Protein AF-W4IPY7-F1 (afdb_monomer)

InterPro domains:
  IPR006373 Variant surface antigen Rifin [PF02009] (19-188)

Structure (mmCIF, N/CA/C/O backbone):
data_AF-W4IPY7-F1
#
_entry.id   AF-W4IPY7-F1
#
loop_
_atom_site.group_PDB
_atom_site.id
_atom_site.type_symbol
_atom_site.label_atom_id
_atom_site.label_alt_id
_atom_site.label_comp_id
_atom_site.label_asym_id
_atom_site.label_entity_id
_atom_site.label_seq_id
_atom_site.pdbx_PDB_ins_code
_atom_site.Cartn_x
_atom_site.Cartn_y
_atom_site.Cartn_z
_atom_site.occupancy
_atom_site.B_iso_or_equiv
_atom_site.auth_seq_id
_atom_site.auth_comp_id
_atom_site.auth_asym_id
_atom_site.auth_atom_id
_atom_site.pdbx_PDB_model_num
ATOM 1 N N . MET A 1 1 ? -28.908 3.387 49.832 1.00 51.81 1 MET A N 1
ATOM 2 C CA . MET A 1 1 ? -29.311 3.211 48.415 1.00 51.81 1 MET A CA 1
ATOM 3 C C . MET A 1 1 ? -28.448 3.978 47.407 1.00 51.81 1 MET A C 1
ATOM 5 O O . MET A 1 1 ? -27.944 3.335 46.500 1.00 51.81 1 MET A O 1
ATOM 9 N N . LYS A 1 2 ? -28.178 5.287 47.559 1.00 52.72 2 LYS A N 1
ATOM 10 C CA . LYS A 1 2 ? -27.385 6.071 46.575 1.00 52.72 2 LYS A CA 1
ATOM 11 C C . LYS A 1 2 ? -25.955 5.562 46.293 1.00 52.72 2 LYS A C 1
ATOM 13 O O . LYS A 1 2 ? -25.494 5.667 45.164 1.00 52.72 2 LYS A O 1
ATOM 18 N N . VAL A 1 3 ? -25.273 4.970 47.278 1.00 55.38 3 VAL A N 1
ATOM 19 C CA . VAL A 1 3 ? -23.856 4.557 47.158 1.00 55.38 3 VAL A CA 1
ATOM 20 C C . VAL A 1 3 ? -23.649 3.380 46.188 1.00 55.38 3 VAL A C 1
ATOM 22 O O . VAL A 1 3 ? -22.682 3.377 45.433 1.00 55.38 3 VAL A O 1
ATOM 25 N N . HIS A 1 4 ? -24.573 2.413 46.137 1.00 53.16 4 HIS A N 1
ATOM 26 C CA . HIS A 1 4 ? -24.458 1.263 45.225 1.00 53.16 4 HIS A CA 1
ATOM 27 C C . HIS A 1 4 ? -24.722 1.640 43.761 1.00 53.16 4 HIS A C 1
ATOM 29 O O . HIS A 1 4 ? -24.048 1.131 42.870 1.00 53.16 4 HIS A O 1
ATOM 35 N N . TYR A 1 5 ? -25.640 2.580 43.516 1.00 53.34 5 TYR A N 1
ATOM 36 C CA . TYR A 1 5 ? -25.924 3.099 42.174 1.00 53.34 5 TYR A CA 1
ATOM 37 C C . TYR A 1 5 ? -24.752 3.931 41.629 1.00 53.34 5 TYR A C 1
ATOM 39 O O . TYR A 1 5 ? -24.365 3.792 40.472 1.00 53.34 5 TYR A O 1
ATOM 47 N N . ILE A 1 6 ? -24.132 4.735 42.502 1.00 57.09 6 ILE A N 1
ATOM 48 C CA . ILE A 1 6 ? -22.912 5.492 42.197 1.00 57.09 6 ILE A CA 1
ATOM 49 C C . ILE A 1 6 ? -21.769 4.539 41.829 1.00 57.09 6 ILE A C 1
ATOM 51 O O . ILE A 1 6 ? -21.118 4.766 40.818 1.00 57.09 6 ILE A O 1
ATOM 55 N N . ASN A 1 7 ? -21.569 3.440 42.567 1.00 52.50 7 ASN A N 1
ATOM 56 C CA . ASN A 1 7 ? -20.499 2.482 42.267 1.00 52.50 7 ASN A CA 1
ATOM 57 C C . ASN A 1 7 ? -20.689 1.758 40.919 1.00 52.50 7 ASN A C 1
ATOM 59 O O . ASN A 1 7 ? -19.726 1.602 40.179 1.00 52.50 7 ASN A O 1
ATOM 63 N N . ILE A 1 8 ? -21.911 1.355 40.554 1.00 59.59 8 ILE A N 1
ATOM 64 C CA . ILE A 1 8 ? -22.178 0.697 39.257 1.00 59.59 8 ILE A CA 1
ATOM 65 C C . ILE A 1 8 ? -21.976 1.675 38.082 1.00 59.59 8 ILE A C 1
ATOM 67 O O . ILE A 1 8 ? -21.372 1.324 37.064 1.00 59.59 8 ILE A O 1
ATOM 71 N N . LEU A 1 9 ? -22.410 2.932 38.229 1.00 57.81 9 LEU A N 1
ATOM 72 C CA . LEU A 1 9 ? -22.158 3.985 37.237 1.00 57.81 9 LEU A CA 1
ATOM 73 C C . LEU A 1 9 ? -20.669 4.357 37.134 1.00 57.81 9 LEU A C 1
ATOM 75 O O . LEU A 1 9 ? -20.178 4.626 36.041 1.00 57.81 9 LEU A O 1
ATOM 79 N N . LEU A 1 10 ? -19.928 4.310 38.245 1.00 58.88 10 LEU A N 1
ATOM 80 C CA . LEU A 1 10 ? -18.483 4.558 38.263 1.00 58.88 10 LEU A CA 1
ATOM 81 C C . LEU A 1 10 ? -17.666 3.460 37.572 1.00 58.88 10 LEU A C 1
ATOM 83 O O . LEU A 1 10 ? -16.585 3.758 37.075 1.00 58.88 10 LEU A O 1
ATOM 87 N N . PHE A 1 11 ? -18.163 2.220 37.509 1.00 60.81 11 PHE A N 1
ATOM 88 C CA . PHE A 1 11 ? -17.480 1.108 36.833 1.00 60.81 11 PHE A CA 1
ATOM 89 C C . PHE A 1 11 ? -17.834 0.970 35.342 1.00 60.81 11 PHE A C 1
ATOM 91 O O . PHE A 1 11 ? -17.013 0.480 34.569 1.00 60.81 11 PHE A O 1
ATOM 98 N N . SER A 1 12 ? -19.014 1.423 34.911 1.00 63.84 12 SER A N 1
ATOM 99 C CA . SER A 1 12 ? -19.451 1.328 33.503 1.00 63.84 12 SER A CA 1
ATOM 100 C C . SER A 1 12 ? -18.767 2.344 32.579 1.00 63.84 12 SER A C 1
ATOM 102 O O . SER A 1 12 ? -18.399 2.008 31.454 1.00 63.84 12 SER A O 1
ATOM 104 N N . LEU A 1 13 ? -18.519 3.565 33.062 1.00 65.25 13 LEU A N 1
ATOM 105 C CA . LEU A 1 13 ? -17.799 4.611 32.324 1.00 65.25 13 LEU A CA 1
ATOM 106 C C . LEU A 1 13 ? -16.371 4.208 31.888 1.00 65.25 13 LEU A C 1
ATOM 108 O O . LEU A 1 13 ? -16.077 4.30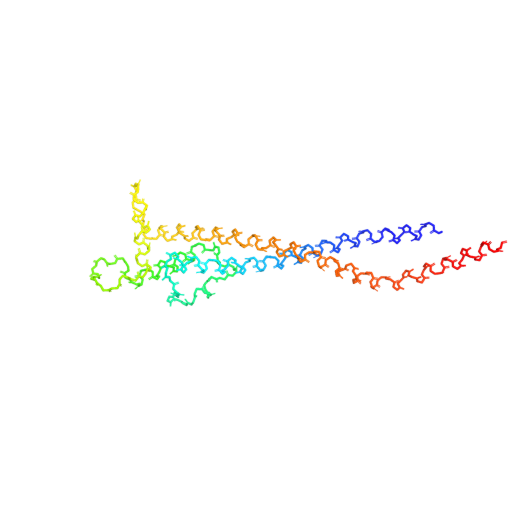5 30.695 1.00 65.25 13 LEU A O 1
ATOM 112 N N . PRO A 1 14 ? -15.477 3.733 32.781 1.00 73.12 14 PRO A N 1
ATOM 113 C CA . PRO A 1 14 ? -14.129 3.326 32.382 1.00 73.12 14 PRO A CA 1
ATOM 114 C C . PRO A 1 14 ? -14.136 2.090 31.474 1.00 73.12 14 PRO A C 1
ATOM 116 O O . PRO A 1 14 ? -13.276 1.970 30.602 1.00 73.12 14 PRO A O 1
ATOM 119 N N . LEU A 1 15 ? -15.116 1.193 31.632 1.00 72.62 15 LEU A N 1
ATOM 120 C CA . LEU A 1 15 ? -15.225 -0.020 30.825 1.00 72.62 15 LEU A CA 1
ATOM 121 C C . LEU A 1 15 ? -15.604 0.287 29.368 1.00 72.62 15 LEU A C 1
ATOM 123 O O . LEU A 1 15 ? -15.000 -0.272 28.455 1.00 72.62 15 LEU A O 1
ATOM 127 N N . ASN A 1 16 ? -16.522 1.230 29.139 1.00 75.38 16 ASN A N 1
ATOM 128 C CA . ASN A 1 16 ? -16.875 1.675 27.787 1.00 75.38 16 ASN A CA 1
ATOM 129 C C . ASN A 1 16 ? -15.692 2.340 27.069 1.00 75.38 16 ASN A C 1
ATOM 131 O O . ASN A 1 16 ? -15.467 2.085 25.888 1.00 75.38 16 ASN A O 1
ATOM 135 N N . ILE A 1 17 ? -14.879 3.125 27.783 1.00 79.56 17 ILE A N 1
ATOM 136 C CA . ILE A 1 17 ? -13.668 3.744 27.218 1.00 79.56 17 ILE A CA 1
ATOM 137 C C . ILE A 1 17 ? -12.656 2.673 26.777 1.00 79.56 17 ILE A C 1
ATOM 139 O O . ILE A 1 17 ? -12.094 2.763 25.685 1.00 79.56 17 ILE A O 1
ATOM 143 N N . LEU A 1 18 ? -12.451 1.635 27.594 1.00 81.06 18 LEU A N 1
ATOM 144 C CA . LEU A 1 18 ? -11.572 0.505 27.266 1.00 81.06 18 LEU A CA 1
ATOM 145 C C . LEU A 1 18 ? -12.065 -0.273 26.036 1.00 81.06 18 LEU A C 1
ATOM 147 O O . LEU A 1 18 ? -11.262 -0.675 25.191 1.00 81.06 18 LEU A O 1
ATOM 151 N N . VAL A 1 19 ? -13.380 -0.466 25.919 1.00 81.62 19 VAL A N 1
ATOM 152 C CA . VAL A 1 19 ? -14.009 -1.141 24.777 1.00 81.62 19 VAL A CA 1
ATOM 153 C C . VAL A 1 19 ? -13.798 -0.364 23.477 1.00 81.62 19 VAL A C 1
ATOM 155 O O . VAL A 1 19 ? -13.401 -0.968 22.476 1.00 81.62 19 VAL A O 1
ATOM 158 N N . ILE A 1 20 ? -14.000 0.955 23.499 1.00 83.44 20 ILE A N 1
ATOM 159 C CA . ILE A 1 20 ? -13.801 1.828 22.334 1.00 83.44 20 ILE A CA 1
ATOM 160 C C . ILE A 1 20 ? -12.332 1.801 21.899 1.00 83.44 20 ILE A C 1
ATOM 162 O O . ILE A 1 20 ? -12.039 1.495 20.746 1.00 83.44 20 ILE A O 1
ATOM 166 N N . GLN A 1 21 ? -11.392 1.995 22.832 1.00 85.12 21 GLN A N 1
ATOM 167 C CA . GLN A 1 21 ? -9.956 1.949 22.521 1.00 85.12 21 GLN A CA 1
ATOM 168 C C . GLN A 1 21 ? -9.517 0.595 21.944 1.00 85.12 21 GLN A C 1
ATOM 170 O O . GLN A 1 21 ? -8.681 0.527 21.039 1.00 85.12 21 GLN A O 1
ATOM 175 N N . SER A 1 22 ? -10.076 -0.504 22.455 1.00 82.50 22 SER A N 1
ATOM 176 C CA . SER A 1 22 ? -9.798 -1.843 2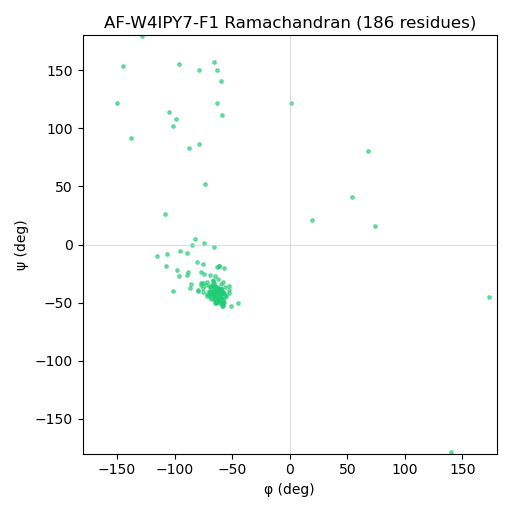1.934 1.00 82.50 22 SER A CA 1
ATOM 177 C C . SER A 1 22 ? -10.329 -2.020 20.508 1.00 82.50 22 SER A C 1
ATOM 179 O O . SER A 1 22 ? -9.609 -2.532 19.646 1.00 82.50 22 SER A O 1
ATOM 181 N N . ALA A 1 23 ? -11.556 -1.561 20.242 1.00 85.75 23 ALA A N 1
ATOM 182 C CA . ALA A 1 23 ? -12.175 -1.619 18.921 1.00 85.75 23 ALA A CA 1
ATOM 183 C C . ALA A 1 23 ? -11.417 -0.767 17.892 1.00 85.75 23 ALA A C 1
ATOM 185 O O . ALA A 1 23 ? -11.172 -1.238 16.783 1.00 85.75 23 ALA A O 1
ATOM 186 N N . GLU A 1 24 ? -10.976 0.435 18.270 1.00 85.44 24 GLU A N 1
ATOM 187 C CA . GLU A 1 24 ? -10.151 1.305 17.426 1.00 85.44 24 GLU A CA 1
ATOM 188 C C . GLU A 1 24 ? -8.813 0.655 17.075 1.00 85.44 24 GLU A C 1
ATOM 190 O O . GLU A 1 24 ? -8.427 0.617 15.907 1.00 85.44 24 GLU A O 1
ATOM 195 N N . LYS A 1 25 ? -8.115 0.079 18.062 1.00 88.25 25 LYS A N 1
ATOM 196 C CA . LYS A 1 25 ? -6.826 -0.587 17.833 1.00 88.25 25 LYS A CA 1
ATOM 197 C C . LYS A 1 25 ? -6.964 -1.800 16.913 1.00 88.25 25 LYS A C 1
ATOM 199 O O . LYS A 1 25 ? -6.125 -2.007 16.038 1.00 88.25 25 LYS 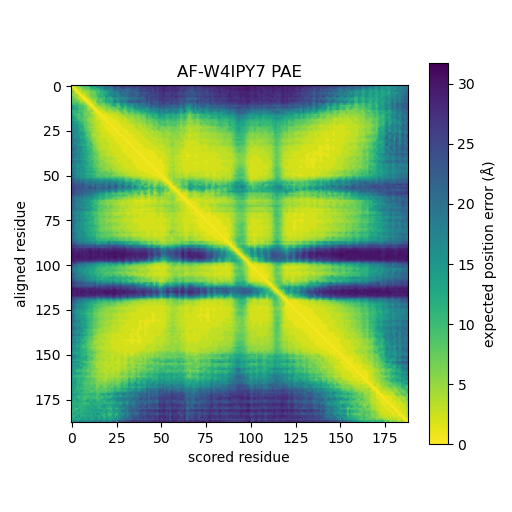A O 1
ATOM 204 N N . ALA A 1 26 ? -8.016 -2.595 17.096 1.00 86.31 26 ALA A N 1
ATOM 205 C CA . ALA A 1 26 ? -8.300 -3.743 16.241 1.00 86.31 26 ALA A CA 1
ATOM 206 C C . ALA A 1 26 ? -8.723 -3.314 14.824 1.00 86.31 26 ALA A C 1
ATOM 208 O O . ALA A 1 26 ? -8.243 -3.885 13.845 1.00 86.31 26 ALA A O 1
ATOM 209 N N . GLY A 1 27 ? -9.553 -2.273 14.700 1.00 88.25 27 GLY A N 1
ATOM 210 C CA . GLY A 1 27 ? -9.929 -1.679 13.417 1.00 88.25 27 GLY A CA 1
ATOM 211 C C . GLY A 1 27 ? -8.725 -1.116 12.660 1.00 88.25 27 GLY A C 1
ATOM 212 O O . GLY A 1 27 ? -8.587 -1.362 11.465 1.00 88.25 27 GLY A O 1
ATOM 213 N N . ALA A 1 28 ? -7.811 -0.435 13.355 1.00 91.19 28 ALA A N 1
ATOM 214 C CA . ALA A 1 28 ? -6.572 0.081 12.782 1.00 91.19 28 ALA A CA 1
ATOM 215 C C . ALA A 1 28 ? -5.618 -1.037 12.336 1.00 91.19 28 ALA A C 1
ATOM 217 O O . ALA A 1 28 ? -5.023 -0.928 11.268 1.00 91.19 28 ALA A O 1
ATOM 218 N N . ALA A 1 29 ? -5.490 -2.123 13.106 1.00 90.44 29 ALA A N 1
ATOM 219 C CA . ALA A 1 29 ? -4.655 -3.266 12.730 1.00 90.44 29 ALA A CA 1
ATOM 220 C C . ALA A 1 29 ? -5.179 -3.978 11.471 1.00 90.44 29 ALA A C 1
ATOM 222 O O . ALA A 1 29 ? -4.411 -4.260 10.551 1.00 90.44 29 ALA A O 1
ATOM 223 N N . GLU A 1 30 ? -6.492 -4.213 11.400 1.00 89.88 30 GLU A N 1
ATOM 224 C CA . GLU A 1 30 ? -7.146 -4.773 10.212 1.00 89.88 30 GLU A CA 1
ATOM 225 C C . GLU A 1 30 ? -7.060 -3.812 9.016 1.00 89.88 30 GLU A C 1
ATOM 227 O O . GLU A 1 30 ? -6.843 -4.222 7.877 1.00 89.88 30 GLU A O 1
ATOM 232 N N . GLY A 1 31 ? -7.185 -2.507 9.273 1.00 92.25 31 GLY A N 1
ATOM 233 C CA . GLY A 1 31 ? -6.970 -1.472 8.271 1.00 92.25 31 GLY A CA 1
ATOM 234 C C . GLY A 1 31 ? -5.555 -1.512 7.707 1.00 92.25 31 GLY A C 1
ATOM 235 O O . GLY A 1 31 ? -5.386 -1.541 6.492 1.00 92.25 31 GLY A O 1
ATOM 236 N N . ALA A 1 32 ? -4.540 -1.578 8.565 1.00 92.50 32 ALA A N 1
ATOM 237 C CA . ALA A 1 32 ? -3.145 -1.638 8.151 1.00 92.50 32 ALA A CA 1
ATOM 238 C C . ALA A 1 32 ? -2.837 -2.892 7.317 1.00 92.50 32 ALA A C 1
ATOM 240 O O . ALA A 1 32 ? -2.153 -2.785 6.301 1.00 92.50 32 ALA A O 1
ATOM 241 N N . SER A 1 33 ? -3.373 -4.061 7.692 1.00 90.19 33 SER A N 1
ATOM 242 C CA . SER A 1 33 ? -3.152 -5.302 6.935 1.00 90.19 33 SER A CA 1
ATOM 243 C C . SER A 1 33 ? -3.769 -5.229 5.534 1.00 90.19 33 SER A C 1
ATOM 245 O O . SER A 1 33 ? -3.091 -5.499 4.541 1.00 90.19 33 SER A O 1
ATOM 247 N N . GLN A 1 34 ? -5.027 -4.789 5.427 1.00 92.81 34 GLN A N 1
ATOM 248 C CA . GLN A 1 34 ? -5.716 -4.658 4.142 1.00 92.81 34 GLN A CA 1
ATOM 249 C C . GLN A 1 34 ? -5.182 -3.495 3.302 1.00 92.81 34 GLN A C 1
ATOM 251 O O . GLN A 1 34 ? -5.188 -3.571 2.074 1.00 92.81 34 GLN A O 1
ATOM 256 N N . GLY A 1 35 ? -4.726 -2.424 3.948 1.00 94.50 35 GLY A N 1
ATOM 257 C CA . GLY A 1 35 ? -4.058 -1.302 3.302 1.00 94.50 35 GLY A CA 1
ATOM 258 C C . GLY A 1 35 ? -2.743 -1.731 2.669 1.00 94.50 35 GLY A C 1
ATOM 259 O O . GLY A 1 35 ? -2.545 -1.509 1.479 1.00 94.50 35 GLY A O 1
ATOM 260 N N . ALA A 1 36 ? -1.885 -2.427 3.418 1.00 94.31 36 ALA A N 1
ATOM 261 C CA . ALA A 1 36 ? -0.624 -2.943 2.895 1.00 94.31 36 ALA A CA 1
ATOM 262 C C . ALA A 1 36 ? -0.838 -3.933 1.738 1.00 94.31 36 ALA A C 1
ATOM 264 O O . ALA A 1 36 ? -0.126 -3.858 0.741 1.00 94.31 36 ALA A O 1
ATOM 265 N N . ALA A 1 37 ? -1.842 -4.814 1.829 1.00 93.94 37 ALA A N 1
ATOM 266 C CA . ALA A 1 37 ? -2.202 -5.709 0.727 1.00 93.94 37 ALA A CA 1
ATOM 267 C C . ALA A 1 37 ? -2.625 -4.930 -0.533 1.00 93.94 37 ALA A C 1
ATOM 269 O O . ALA A 1 37 ? -2.128 -5.202 -1.621 1.00 93.94 37 ALA A O 1
ATOM 270 N N . ALA A 1 38 ? -3.466 -3.900 -0.385 1.00 94.56 38 ALA A N 1
ATOM 271 C CA . ALA A 1 38 ? -3.860 -3.048 -1.508 1.00 94.56 38 ALA A CA 1
ATOM 272 C C . ALA A 1 38 ? -2.682 -2.249 -2.095 1.00 94.56 38 ALA A C 1
ATOM 274 O O . ALA A 1 38 ? -2.621 -2.052 -3.306 1.00 94.56 38 ALA A O 1
ATOM 275 N N . GLY A 1 39 ? -1.742 -1.807 -1.254 1.00 95.00 39 GLY A N 1
ATOM 276 C CA . GLY A 1 39 ? -0.509 -1.158 -1.696 1.00 95.00 39 GLY A CA 1
ATOM 277 C C . GLY A 1 39 ? 0.358 -2.087 -2.546 1.00 95.00 39 GLY A C 1
ATOM 278 O O . GLY A 1 39 ? 0.813 -1.691 -3.615 1.00 95.00 39 GLY A O 1
ATOM 279 N N . VAL A 1 40 ? 0.531 -3.342 -2.121 1.00 95.12 40 VAL A N 1
ATOM 280 C CA . VAL A 1 40 ? 1.242 -4.375 -2.897 1.00 95.12 40 VAL A CA 1
ATOM 281 C C . VAL A 1 40 ? 0.598 -4.577 -4.268 1.00 95.12 40 VAL A C 1
ATOM 283 O O . VAL A 1 40 ? 1.291 -4.483 -5.283 1.00 95.12 40 VAL A O 1
ATOM 286 N N . ASP A 1 41 ? -0.720 -4.790 -4.301 1.00 94.50 41 ASP A N 1
ATOM 287 C CA . ASP A 1 41 ? -1.465 -4.997 -5.545 1.00 94.50 41 ASP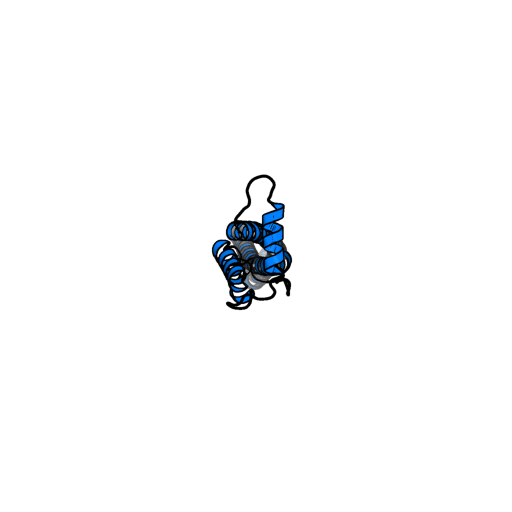 A CA 1
ATOM 288 C C . ASP A 1 41 ? -1.296 -3.808 -6.505 1.00 94.50 41 ASP A C 1
ATOM 290 O O . ASP A 1 41 ? -1.073 -3.994 -7.707 1.00 94.50 41 ASP A O 1
ATOM 294 N N . GLU A 1 42 ? -1.343 -2.578 -5.979 1.00 95.38 42 GLU A N 1
ATOM 295 C CA . GLU A 1 42 ? -1.175 -1.372 -6.789 1.00 95.38 42 GLU A CA 1
ATOM 296 C C . GLU A 1 42 ? 0.260 -1.225 -7.312 1.00 95.38 42 GLU A C 1
ATOM 298 O O . GLU A 1 42 ? 0.435 -0.935 -8.496 1.00 95.38 42 GLU A O 1
ATOM 303 N N . VAL A 1 43 ? 1.295 -1.493 -6.503 1.00 95.31 43 VAL A N 1
ATOM 304 C CA . VAL A 1 43 ? 2.692 -1.473 -6.981 1.00 95.31 43 VAL A CA 1
ATOM 305 C C . VAL A 1 43 ? 2.880 -2.461 -8.132 1.00 95.31 43 VAL A C 1
ATOM 307 O O . VAL A 1 43 ? 3.436 -2.101 -9.171 1.00 95.31 43 VAL A O 1
ATOM 310 N N . ILE A 1 44 ? 2.398 -3.696 -7.983 1.00 93.19 44 ILE A N 1
ATOM 311 C CA . ILE A 1 44 ? 2.535 -4.743 -9.006 1.00 93.19 44 ILE A CA 1
ATOM 312 C C . ILE A 1 44 ? 1.825 -4.327 -10.296 1.00 93.19 44 ILE A C 1
ATOM 314 O O . ILE A 1 44 ? 2.391 -4.428 -11.388 1.00 93.19 44 ILE A O 1
ATOM 318 N N . LYS A 1 45 ? 0.598 -3.817 -10.176 1.00 94.06 45 LYS A N 1
ATOM 319 C CA . LYS A 1 45 ? -0.196 -3.307 -11.297 1.00 94.06 45 LYS A CA 1
ATOM 320 C C . LYS A 1 45 ? 0.498 -2.144 -12.008 1.00 94.06 45 LYS A C 1
ATOM 322 O O . LYS A 1 45 ? 0.578 -2.146 -13.236 1.00 94.06 45 LYS A O 1
ATOM 327 N N . LEU A 1 46 ? 1.019 -1.170 -11.266 1.00 94.31 46 LEU A N 1
ATOM 328 C CA . LEU A 1 46 ? 1.695 -0.009 -11.840 1.00 94.31 46 LEU A CA 1
ATOM 329 C C . LEU A 1 46 ? 3.034 -0.379 -12.483 1.00 94.31 46 LEU A C 1
ATOM 331 O O . LEU A 1 46 ? 3.358 0.163 -13.537 1.00 94.31 46 LEU A O 1
ATOM 335 N N . ILE A 1 47 ? 3.788 -1.334 -11.928 1.00 92.81 47 ILE A N 1
ATOM 336 C CA . ILE A 1 47 ? 5.006 -1.857 -12.567 1.00 92.81 47 ILE A CA 1
ATOM 337 C C . ILE A 1 47 ? 4.661 -2.545 -13.889 1.00 92.81 47 ILE A C 1
ATOM 339 O O . ILE A 1 47 ? 5.284 -2.245 -14.912 1.00 92.81 47 ILE A O 1
ATOM 343 N N . LYS A 1 48 ? 3.639 -3.411 -13.894 1.00 91.75 48 LYS A N 1
ATOM 344 C CA . LYS A 1 48 ? 3.127 -4.061 -15.111 1.00 91.75 48 LYS A CA 1
ATOM 345 C C . LYS A 1 48 ? 2.716 -3.030 -16.159 1.00 91.75 48 LYS A C 1
ATOM 347 O O . LYS A 1 48 ? 3.066 -3.177 -17.324 1.00 91.75 48 LYS A O 1
ATOM 352 N N . LEU A 1 49 ? 2.038 -1.959 -15.754 1.00 91.62 49 LEU A N 1
ATOM 353 C CA . LEU A 1 49 ? 1.579 -0.913 -16.666 1.00 91.62 49 LEU A CA 1
ATOM 354 C C . LEU A 1 49 ? 2.722 -0.037 -17.198 1.00 91.62 49 LEU A C 1
ATOM 356 O O . LEU A 1 49 ? 2.754 0.275 -18.383 1.00 91.62 49 LEU A O 1
ATOM 360 N N . LYS A 1 50 ? 3.645 0.383 -16.327 1.00 90.25 50 LYS A N 1
ATOM 361 C CA . LYS A 1 50 ? 4.699 1.351 -16.658 1.00 90.25 50 LYS A CA 1
ATOM 362 C C . LYS A 1 50 ? 5.862 0.711 -17.406 1.00 90.25 50 LYS A C 1
ATOM 364 O O . LYS A 1 50 ? 6.429 1.321 -18.308 1.00 90.25 50 LYS A O 1
ATOM 369 N N . PHE A 1 51 ? 6.239 -0.499 -17.005 1.00 88.31 51 PHE A N 1
ATOM 370 C CA . PHE A 1 51 ? 7.398 -1.197 -17.549 1.00 88.31 51 PHE A CA 1
ATOM 371 C C . PHE A 1 51 ? 7.025 -2.353 -18.472 1.00 88.31 51 PHE A C 1
ATOM 373 O O . PHE A 1 51 ? 7.917 -2.896 -19.118 1.00 88.31 51 PHE A O 1
ATOM 380 N N . HIS A 1 52 ? 5.740 -2.717 -18.564 1.00 87.38 52 HIS A N 1
ATOM 381 C CA . HIS A 1 52 ? 5.276 -3.846 -19.375 1.00 87.38 52 HIS A CA 1
ATOM 382 C C . HIS A 1 52 ? 6.013 -5.150 -19.021 1.00 87.38 52 HIS A C 1
ATOM 384 O O . HIS A 1 52 ? 6.426 -5.914 -19.893 1.00 87.38 52 HIS A O 1
ATOM 390 N N . ILE A 1 53 ? 6.222 -5.364 -17.717 1.00 83.44 53 ILE A N 1
ATOM 391 C CA . ILE A 1 53 ? 6.876 -6.542 -17.143 1.00 83.44 53 ILE A CA 1
ATOM 392 C C . ILE A 1 53 ? 5.796 -7.426 -16.532 1.00 83.44 53 ILE A C 1
ATOM 394 O O . ILE A 1 53 ? 5.186 -7.032 -15.543 1.00 83.44 53 ILE A O 1
ATOM 398 N N . GLU A 1 54 ? 5.582 -8.618 -17.081 1.00 74.50 54 GLU A N 1
ATOM 399 C CA . GLU A 1 54 ? 4.659 -9.596 -16.490 1.00 74.50 54 GLU A CA 1
ATOM 400 C C . GLU A 1 54 ? 5.301 -10.344 -15.311 1.00 74.50 54 GLU A C 1
ATOM 402 O O . GLU A 1 54 ? 4.660 -10.517 -14.274 1.00 74.50 54 GLU A O 1
ATOM 407 N N . GLU A 1 55 ? 6.585 -10.695 -15.437 1.00 74.12 55 GLU A N 1
ATOM 408 C CA . GLU A 1 55 ? 7.388 -11.403 -14.435 1.00 74.12 55 GLU A CA 1
ATOM 409 C C . GLU A 1 55 ? 8.847 -10.915 -14.452 1.00 74.12 55 GLU A C 1
ATOM 411 O O . GLU A 1 55 ? 9.350 -10.453 -15.481 1.00 74.12 55 GLU A O 1
ATOM 416 N N . LEU A 1 56 ? 9.540 -11.029 -13.315 1.00 72.81 56 LEU A N 1
ATOM 417 C CA . LEU A 1 56 ? 10.978 -10.771 -13.202 1.00 72.81 56 LEU A CA 1
ATOM 418 C C . LEU A 1 56 ? 11.732 -12.114 -13.311 1.00 72.81 56 LEU A C 1
ATOM 420 O O . LEU A 1 56 ? 11.192 -13.171 -13.007 1.00 72.81 56 LEU A O 1
ATOM 424 N N . SER A 1 57 ? 12.999 -12.128 -13.727 1.00 62.75 57 SER A N 1
ATOM 425 C CA . SER A 1 57 ? 13.756 -13.385 -13.885 1.00 62.75 57 SER A CA 1
ATOM 426 C C . SER A 1 57 ? 14.207 -14.000 -12.569 1.00 62.75 57 SER A C 1
ATOM 428 O O . SER A 1 57 ? 14.528 -15.183 -12.529 1.00 62.75 57 SER A O 1
ATOM 430 N N . ILE A 1 58 ? 14.200 -13.213 -11.493 1.00 64.81 58 ILE A N 1
ATOM 431 C CA . ILE A 1 58 ? 14.465 -13.687 -10.132 1.00 64.81 58 ILE A CA 1
ATOM 432 C C . ILE A 1 58 ? 13.211 -14.248 -9.439 1.00 64.81 58 ILE A C 1
ATOM 434 O O . ILE A 1 58 ? 13.306 -14.700 -8.302 1.00 64.81 58 ILE A O 1
ATOM 438 N N . GLY A 1 59 ? 12.053 -14.241 -10.109 1.00 74.75 59 GLY A N 1
ATOM 439 C CA . GLY A 1 59 ? 10.791 -14.769 -9.593 1.00 74.75 59 GLY A CA 1
ATOM 440 C C . GLY A 1 59 ? 9.588 -13.898 -9.959 1.00 74.75 59 GLY A C 1
ATOM 441 O O . GLY A 1 59 ? 9.716 -12.862 -10.616 1.00 74.75 59 GLY A O 1
ATOM 442 N N . SER A 1 60 ? 8.401 -14.298 -9.501 1.00 77.19 60 SER A N 1
ATOM 443 C CA . SER A 1 60 ? 7.207 -13.467 -9.667 1.00 77.19 60 SER A CA 1
ATOM 444 C C . SER A 1 60 ? 7.365 -12.140 -8.919 1.00 77.19 60 SER A C 1
ATOM 446 O O . SER A 1 60 ? 8.029 -12.058 -7.880 1.00 77.19 60 SER A O 1
ATOM 448 N N . LEU A 1 61 ? 6.723 -11.090 -9.437 1.00 79.81 61 LEU A N 1
ATOM 449 C CA . LEU A 1 61 ? 6.638 -9.796 -8.752 1.00 79.81 61 LEU A CA 1
ATOM 450 C C . LEU A 1 61 ? 6.104 -9.965 -7.318 1.00 79.81 61 LEU A C 1
ATOM 452 O O . LEU A 1 61 ? 6.624 -9.327 -6.407 1.00 79.81 61 LEU A O 1
ATOM 456 N N . ASP A 1 62 ? 5.173 -10.901 -7.118 1.00 78.38 62 ASP A N 1
ATOM 457 C CA . ASP A 1 62 ? 4.569 -11.240 -5.823 1.00 78.38 62 ASP A CA 1
ATOM 458 C C . ASP A 1 62 ? 5.588 -11.768 -4.795 1.00 78.38 62 ASP A C 1
ATOM 460 O O . ASP A 1 62 ? 5.426 -11.577 -3.592 1.00 78.38 62 ASP A O 1
ATOM 464 N N . SER A 1 63 ? 6.666 -12.426 -5.242 1.00 84.94 63 SER A N 1
ATOM 465 C CA . SER A 1 63 ? 7.709 -12.927 -4.336 1.00 84.94 63 SER A CA 1
ATOM 466 C C . SER A 1 63 ? 8.606 -11.811 -3.797 1.00 84.94 63 SER A C 1
ATOM 468 O O . SER A 1 63 ? 9.238 -11.974 -2.752 1.00 84.94 63 SER A O 1
ATOM 470 N N . ILE A 1 64 ? 8.715 -10.704 -4.526 1.00 84.94 64 ILE A N 1
ATOM 471 C CA . ILE A 1 64 ? 9.647 -9.609 -4.237 1.00 84.94 64 ILE A CA 1
ATOM 472 C C . ILE A 1 64 ? 8.915 -8.457 -3.564 1.00 84.94 64 ILE A C 1
ATOM 474 O O . ILE A 1 64 ? 9.441 -7.834 -2.640 1.00 84.94 64 ILE A O 1
ATOM 478 N N . ILE A 1 65 ? 7.704 -8.179 -4.037 1.00 90.62 65 ILE A N 1
ATOM 479 C CA . ILE A 1 65 ? 6.840 -7.095 -3.598 1.00 90.62 65 ILE A CA 1
ATOM 480 C C . ILE A 1 65 ? 5.801 -7.713 -2.675 1.00 90.62 65 ILE A C 1
ATOM 482 O O . ILE A 1 65 ? 4.849 -8.349 -3.111 1.00 90.62 65 ILE A O 1
ATOM 486 N N . ASN A 1 66 ? 6.010 -7.528 -1.379 1.00 92.12 66 ASN A N 1
ATOM 487 C CA . ASN A 1 66 ? 5.090 -7.953 -0.338 1.00 92.12 66 ASN A CA 1
ATOM 488 C C . ASN A 1 66 ? 4.791 -6.780 0.597 1.00 92.12 66 ASN A C 1
ATOM 490 O O . ASN A 1 66 ? 5.321 -5.678 0.434 1.00 92.12 66 ASN A O 1
ATOM 494 N N . THR A 1 67 ? 3.954 -7.021 1.602 1.00 90.56 67 THR A N 1
ATOM 495 C CA . THR A 1 67 ? 3.475 -5.991 2.534 1.00 90.56 67 THR A CA 1
ATOM 496 C C . THR A 1 67 ? 4.591 -5.250 3.273 1.00 90.56 67 THR A C 1
ATOM 498 O O . THR A 1 67 ? 4.354 -4.148 3.754 1.00 90.56 67 THR A O 1
ATOM 501 N N . ASN A 1 68 ? 5.799 -5.817 3.359 1.00 89.06 68 ASN A N 1
ATOM 502 C CA . ASN A 1 68 ? 6.951 -5.200 4.019 1.00 89.06 68 ASN A CA 1
ATOM 503 C C . ASN A 1 68 ? 7.907 -4.498 3.043 1.00 89.06 68 ASN A C 1
ATOM 505 O O . ASN A 1 68 ? 8.683 -3.647 3.465 1.00 89.06 68 ASN A O 1
ATOM 509 N N . THR A 1 69 ? 7.893 -4.869 1.761 1.00 90.81 69 THR A N 1
ATOM 510 C CA . THR A 1 69 ? 8.900 -4.441 0.773 1.00 90.81 69 THR A CA 1
ATOM 511 C C . THR A 1 69 ? 8.339 -3.572 -0.346 1.00 90.81 69 THR A C 1
ATOM 513 O O . THR A 1 69 ? 9.120 -2.997 -1.097 1.00 90.81 69 THR A O 1
ATOM 516 N N . TYR A 1 70 ? 7.014 -3.432 -0.472 1.00 89.88 70 TYR A N 1
ATOM 517 C CA . TYR A 1 70 ? 6.395 -2.667 -1.565 1.00 89.88 70 TYR A CA 1
ATOM 518 C C . TYR A 1 70 ? 6.749 -1.170 -1.572 1.00 89.88 70 TYR A C 1
ATOM 520 O O . TYR A 1 70 ? 6.655 -0.520 -2.610 1.00 89.88 70 TYR A O 1
ATOM 528 N N . THR A 1 71 ? 7.212 -0.632 -0.443 1.00 91.62 71 THR A N 1
ATOM 529 C CA . THR A 1 71 ? 7.729 0.739 -0.316 1.00 91.62 71 THR A CA 1
ATOM 530 C C . THR A 1 71 ? 9.254 0.828 -0.453 1.00 91.62 71 THR A C 1
ATOM 532 O O . THR A 1 71 ? 9.801 1.932 -0.512 1.00 91.62 71 THR A O 1
ATOM 535 N N . ASP A 1 72 ? 9.968 -0.302 -0.545 1.00 93.81 72 ASP A N 1
ATOM 536 C CA . ASP A 1 72 ? 11.420 -0.325 -0.738 1.00 93.81 72 ASP A CA 1
ATOM 537 C C . ASP A 1 72 ? 11.770 -0.056 -2.203 1.00 93.81 72 ASP A C 1
ATOM 539 O O . ASP A 1 72 ? 11.994 -0.943 -3.034 1.00 93.81 72 ASP A O 1
ATOM 543 N N . VAL A 1 73 ? 11.874 1.236 -2.495 1.00 93.38 73 VAL A N 1
ATOM 544 C CA . VAL A 1 73 ? 12.285 1.760 -3.795 1.00 93.38 73 VAL A CA 1
ATOM 545 C C . VAL A 1 73 ? 13.605 1.152 -4.259 1.00 93.38 73 VAL A C 1
ATOM 547 O O . VAL A 1 73 ? 13.772 0.886 -5.449 1.00 93.38 73 VAL A O 1
ATOM 550 N N . THR A 1 74 ? 14.569 0.946 -3.362 1.00 93.06 74 THR A N 1
ATOM 551 C CA . THR A 1 74 ? 15.911 0.501 -3.750 1.00 93.06 74 THR A CA 1
ATOM 552 C C . THR A 1 74 ? 15.881 -0.959 -4.183 1.00 93.06 74 THR A C 1
ATOM 554 O O . THR A 1 74 ? 16.498 -1.326 -5.182 1.00 93.06 74 THR A O 1
ATOM 557 N N . LEU A 1 75 ? 15.148 -1.796 -3.451 1.00 91.75 75 LEU A N 1
ATOM 558 C CA . LEU A 1 75 ? 14.954 -3.200 -3.784 1.00 91.75 75 LEU A CA 1
ATOM 559 C C . LEU A 1 75 ? 14.206 -3.359 -5.110 1.00 91.75 75 LEU A C 1
ATOM 561 O O . LEU A 1 75 ? 14.697 -4.053 -6.001 1.00 91.75 75 LEU A O 1
ATOM 565 N N . ILE A 1 76 ? 13.084 -2.660 -5.280 1.00 91.81 76 ILE A N 1
ATOM 566 C CA . ILE A 1 76 ? 12.253 -2.764 -6.486 1.00 91.81 76 ILE A CA 1
ATOM 567 C C . ILE A 1 76 ? 12.997 -2.223 -7.715 1.00 91.81 76 ILE A C 1
ATOM 569 O O . ILE A 1 76 ? 13.063 -2.895 -8.745 1.00 91.81 76 ILE A O 1
ATOM 573 N N . SER A 1 77 ? 13.617 -1.042 -7.610 1.00 92.62 77 SER A N 1
ATOM 574 C CA . SER A 1 77 ? 14.355 -0.439 -8.730 1.00 92.62 77 SER A CA 1
ATOM 575 C C . SER A 1 77 ? 15.550 -1.283 -9.165 1.00 92.62 77 SER A C 1
ATOM 577 O O . SER A 1 77 ? 15.765 -1.451 -10.364 1.00 92.62 77 SER A O 1
ATOM 579 N N . ARG A 1 78 ? 16.285 -1.885 -8.222 1.00 91.50 78 ARG A N 1
ATOM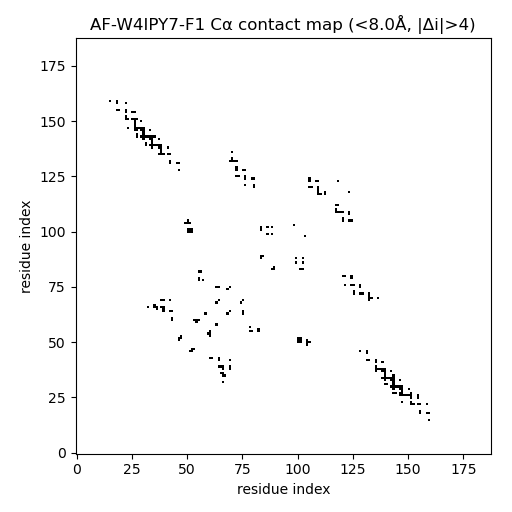 580 C CA . ARG A 1 78 ? 17.397 -2.791 -8.536 1.00 91.50 78 ARG A CA 1
ATOM 581 C C . ARG A 1 78 ? 16.918 -4.041 -9.267 1.00 91.50 78 ARG A C 1
ATOM 583 O O . ARG A 1 78 ? 17.554 -4.442 -10.238 1.00 91.50 78 ARG A O 1
ATOM 590 N N . SER A 1 79 ? 15.803 -4.629 -8.835 1.00 90.56 79 SER A N 1
ATOM 591 C CA . SER A 1 79 ? 15.212 -5.800 -9.493 1.00 90.56 79 SER A CA 1
ATOM 592 C C . SER A 1 79 ? 14.799 -5.484 -10.932 1.00 90.56 79 SER A C 1
ATOM 594 O O . SER A 1 79 ? 15.169 -6.210 -11.853 1.00 90.56 79 SER A O 1
ATOM 596 N N . ILE A 1 80 ? 14.125 -4.351 -11.154 1.00 90.19 80 ILE A N 1
ATOM 597 C CA . ILE A 1 80 ? 13.721 -3.901 -12.497 1.00 90.19 80 ILE A CA 1
ATOM 598 C C . ILE A 1 80 ? 14.943 -3.572 -13.366 1.00 90.19 80 ILE A C 1
ATOM 600 O O . ILE A 1 80 ? 14.997 -3.959 -14.532 1.00 90.19 80 ILE A O 1
ATOM 604 N N . HIS A 1 81 ? 15.952 -2.896 -12.815 1.00 88.75 81 HIS A N 1
ATOM 605 C CA . HIS A 1 81 ? 17.175 -2.564 -13.546 1.00 88.75 81 HIS A CA 1
ATOM 606 C C . HIS A 1 81 ? 18.000 -3.808 -13.912 1.00 88.75 81 HIS A C 1
ATOM 608 O O . HIS A 1 81 ? 18.593 -3.866 -14.993 1.00 88.75 81 HIS A O 1
ATOM 614 N N . SER A 1 82 ? 18.016 -4.822 -13.042 1.00 87.75 82 SER A N 1
ATOM 615 C CA . SER A 1 82 ? 18.618 -6.126 -13.329 1.00 87.75 82 SER A CA 1
ATOM 616 C C . SER A 1 82 ? 17.930 -6.792 -14.522 1.00 87.75 82 SER A C 1
ATOM 618 O O . SER A 1 82 ? 18.608 -7.209 -15.459 1.00 87.75 82 SER A O 1
ATOM 620 N N . GLU A 1 83 ? 16.592 -6.797 -14.559 1.00 86.50 83 GLU A N 1
ATOM 621 C CA . GLU A 1 83 ? 15.842 -7.299 -15.716 1.00 86.50 83 GLU A CA 1
ATOM 622 C C . GLU A 1 83 ? 16.116 -6.511 -16.988 1.00 86.50 83 GLU A C 1
ATOM 624 O O . GLU A 1 83 ? 16.402 -7.096 -18.030 1.00 86.50 83 GLU A O 1
ATOM 629 N N . TYR A 1 84 ? 16.094 -5.185 -16.902 1.00 85.56 84 TYR A N 1
ATOM 630 C CA . TYR A 1 84 ? 16.427 -4.308 -18.018 1.00 85.56 84 TYR A CA 1
ATOM 631 C C . TYR A 1 84 ? 17.820 -4.623 -18.595 1.00 85.56 84 TYR A C 1
ATOM 633 O O . TYR A 1 84 ? 17.994 -4.747 -19.810 1.00 85.56 84 TYR A O 1
ATOM 641 N N . SER A 1 85 ? 18.810 -4.820 -17.724 1.00 85.50 85 SER A N 1
ATOM 642 C CA . SER A 1 85 ? 20.185 -5.140 -18.119 1.00 85.50 85 SER A CA 1
ATOM 643 C C . SER A 1 85 ? 20.298 -6.546 -18.712 1.00 85.50 85 SER A C 1
ATOM 645 O O . SER A 1 85 ? 20.901 -6.723 -19.771 1.00 85.50 85 SER A O 1
ATOM 647 N N . ARG A 1 86 ? 19.667 -7.543 -18.079 1.00 83.38 86 ARG A N 1
ATOM 648 C CA . ARG A 1 86 ? 19.631 -8.943 -18.532 1.00 83.38 86 ARG A CA 1
ATOM 649 C C . ARG A 1 86 ? 19.012 -9.081 -19.917 1.00 83.38 86 ARG A C 1
ATOM 651 O O . ARG A 1 86 ? 19.469 -9.879 -20.729 1.00 83.38 86 ARG A O 1
ATOM 658 N N . LEU A 1 87 ? 17.974 -8.299 -20.192 1.00 81.50 87 LEU A N 1
ATOM 659 C CA . LEU A 1 87 ? 17.286 -8.288 -21.476 1.00 81.50 87 LEU A CA 1
ATOM 660 C C . LEU A 1 87 ? 18.078 -7.579 -22.586 1.00 81.50 87 LEU A C 1
ATOM 662 O O . LEU A 1 87 ? 17.595 -7.504 -23.715 1.00 81.50 87 LEU A O 1
ATOM 666 N N . GLY A 1 88 ? 19.288 -7.093 -22.288 1.00 79.44 88 GLY A N 1
ATOM 667 C CA . GLY A 1 88 ? 20.193 -6.504 -23.269 1.00 79.44 88 GLY A CA 1
ATOM 668 C C . GLY A 1 88 ? 19.778 -5.109 -23.727 1.00 79.44 88 GLY A C 1
ATOM 669 O O . GLY A 1 88 ? 20.300 -4.630 -24.731 1.00 79.44 88 GLY A O 1
ATOM 670 N N . CYS A 1 89 ? 18.881 -4.431 -22.999 1.00 80.12 89 CYS A N 1
ATOM 671 C CA . CYS A 1 89 ? 18.333 -3.132 -23.400 1.00 80.12 89 CYS A CA 1
ATOM 672 C C . CYS A 1 89 ? 19.400 -2.024 -23.540 1.00 80.12 89 CYS A C 1
ATOM 674 O O . CYS A 1 89 ? 19.156 -1.011 -24.189 1.00 80.12 89 CYS A O 1
ATOM 676 N N . ALA A 1 90 ? 20.583 -2.206 -22.941 1.00 67.38 90 ALA A N 1
ATOM 677 C CA . ALA A 1 90 ? 21.702 -1.267 -23.006 1.00 67.38 90 ALA A CA 1
ATOM 678 C C . ALA A 1 90 ? 22.540 -1.364 -24.298 1.00 67.38 90 ALA A C 1
ATOM 680 O O . ALA A 1 90 ? 23.331 -0.463 -24.572 1.00 67.38 90 ALA A O 1
ATOM 681 N N . SER A 1 91 ? 22.408 -2.437 -25.088 1.00 62.16 91 SER A N 1
ATOM 682 C CA . SER A 1 91 ? 23.258 -2.657 -26.261 1.00 62.16 91 SER A CA 1
ATOM 683 C C . SER A 1 91 ? 22.555 -2.232 -27.554 1.00 62.16 91 SER A C 1
ATOM 685 O O . SER A 1 91 ? 21.662 -2.916 -28.048 1.00 62.16 91 SER A O 1
ATOM 687 N N . SER A 1 92 ? 23.001 -1.121 -28.148 1.00 55.03 92 SER A N 1
ATOM 688 C CA . SER A 1 92 ? 22.513 -0.601 -29.440 1.00 55.03 92 SER A CA 1
ATOM 689 C C . SER A 1 92 ? 22.825 -1.498 -30.653 1.00 55.03 92 SER A C 1
ATOM 691 O O . SER A 1 92 ? 22.448 -1.157 -31.770 1.00 55.03 92 SER A O 1
ATOM 693 N N . LEU A 1 93 ? 23.529 -2.622 -30.464 1.00 47.25 93 LEU A N 1
ATOM 694 C CA . LEU A 1 93 ? 23.937 -3.546 -31.532 1.00 47.25 93 LEU A CA 1
ATOM 695 C C . LEU A 1 93 ? 22.899 -4.642 -31.835 1.00 47.25 93 LEU A C 1
ATOM 697 O O . LEU A 1 93 ? 23.044 -5.363 -32.822 1.00 47.25 93 LEU A O 1
ATOM 701 N N . LEU A 1 94 ? 21.828 -4.757 -31.042 1.00 47.19 94 LEU A N 1
ATOM 702 C CA . LEU A 1 94 ? 20.725 -5.680 -31.319 1.00 47.19 94 LEU A CA 1
ATOM 703 C C . LEU A 1 94 ? 19.674 -5.021 -32.224 1.00 47.19 94 LEU A C 1
ATOM 705 O O . LEU A 1 94 ? 18.668 -4.466 -31.791 1.00 47.19 94 LEU A O 1
ATOM 709 N N . SER A 1 95 ? 20.001 -5.082 -33.514 1.00 45.16 95 SER A N 1
ATOM 710 C CA . SER A 1 95 ? 19.130 -5.304 -34.674 1.00 45.16 95 SER A CA 1
ATOM 711 C C . SER A 1 95 ? 17.625 -5.472 -34.390 1.00 45.16 95 SER A C 1
ATOM 713 O O . SER A 1 95 ? 17.232 -6.396 -33.686 1.00 45.16 95 SER A O 1
ATOM 715 N N . SER A 1 96 ? 16.812 -4.596 -34.995 1.00 53.19 96 SER A N 1
ATOM 716 C CA . SER A 1 96 ? 15.491 -4.764 -35.651 1.00 53.19 96 SER A CA 1
ATOM 717 C C . SER A 1 96 ? 14.563 -5.980 -35.405 1.00 53.19 96 SER A C 1
ATOM 719 O O . SER A 1 96 ? 13.658 -6.204 -36.203 1.00 53.19 96 SER A O 1
ATOM 721 N N . GLY A 1 97 ? 14.668 -6.742 -34.320 1.00 48.69 97 GLY A N 1
ATOM 722 C CA . GLY A 1 97 ? 13.838 -7.923 -34.074 1.00 48.69 97 GLY A CA 1
ATOM 723 C C . GLY A 1 97 ? 13.374 -7.985 -32.629 1.00 48.69 97 GLY A C 1
ATOM 724 O O . GLY A 1 97 ? 14.046 -8.565 -31.788 1.00 48.69 97 GLY A O 1
ATOM 725 N N . THR A 1 98 ? 12.201 -7.408 -32.353 1.00 50.91 98 THR A N 1
ATOM 726 C CA . THR A 1 98 ? 11.494 -7.386 -31.054 1.00 50.91 98 THR A CA 1
ATOM 727 C C . THR A 1 98 ? 12.167 -6.558 -29.951 1.00 50.91 98 THR A C 1
ATOM 729 O O . THR A 1 98 ? 12.798 -7.080 -29.033 1.00 50.91 98 THR A O 1
ATOM 732 N N . LYS A 1 99 ? 11.974 -5.230 -29.983 1.00 66.69 99 LYS A N 1
ATOM 733 C CA . LYS A 1 99 ? 12.228 -4.396 -28.798 1.00 66.69 99 LYS A CA 1
ATOM 734 C C . LYS A 1 99 ? 11.329 -4.903 -27.671 1.00 66.69 99 LYS A C 1
ATOM 736 O O . LYS A 1 99 ? 10.107 -4.796 -27.762 1.00 66.69 99 LYS A O 1
ATOM 741 N N . LYS A 1 100 ? 11.923 -5.503 -26.639 1.00 79.81 100 LYS A N 1
ATOM 742 C CA . LYS A 1 100 ? 11.166 -5.978 -25.478 1.00 79.81 100 LYS A CA 1
ATOM 743 C C . LYS A 1 100 ? 10.441 -4.789 -24.838 1.00 79.81 100 LYS A C 1
ATOM 745 O O . LYS A 1 100 ? 11.047 -3.717 -24.758 1.00 79.81 100 LYS A O 1
ATOM 750 N N . PRO A 1 101 ? 9.198 -4.960 -24.362 1.00 85.62 101 PRO A N 1
ATOM 751 C CA . PRO A 1 101 ? 8.378 -3.845 -23.889 1.00 85.62 101 PRO A CA 1
ATOM 752 C C . PRO A 1 101 ? 9.063 -2.955 -22.836 1.00 85.62 101 PRO A C 1
ATOM 754 O O . PRO A 1 101 ? 9.052 -1.735 -22.977 1.00 85.62 101 PRO A O 1
ATOM 757 N N . ILE A 1 102 ? 9.774 -3.551 -21.871 1.00 86.88 102 ILE A N 1
ATOM 758 C CA . ILE A 1 102 ? 10.574 -2.829 -20.863 1.00 86.88 102 ILE A CA 1
ATOM 759 C C . ILE A 1 102 ? 11.719 -1.995 -21.456 1.00 86.88 102 ILE A C 1
ATOM 761 O O . ILE A 1 102 ? 11.992 -0.896 -20.979 1.00 86.88 102 ILE A O 1
ATOM 765 N N . CYS A 1 103 ? 12.394 -2.479 -22.504 1.00 85.69 103 CYS A N 1
ATOM 766 C CA . CYS A 1 103 ? 13.450 -1.704 -23.156 1.00 85.69 103 CYS A CA 1
ATOM 767 C C . CYS A 1 103 ? 12.855 -0.455 -23.811 1.00 85.69 103 CYS A C 1
ATOM 769 O O . CYS A 1 103 ? 13.425 0.629 -23.710 1.00 85.69 103 CYS A O 1
ATOM 771 N N . THR A 1 104 ? 11.701 -0.613 -24.467 1.00 85.56 104 THR A N 1
ATOM 772 C CA . THR A 1 104 ? 10.984 0.483 -25.121 1.00 85.56 104 THR A CA 1
ATOM 773 C C . THR A 1 104 ? 10.504 1.507 -24.100 1.00 85.56 104 THR A C 1
ATOM 775 O O . THR A 1 104 ? 10.817 2.681 -24.256 1.00 85.56 104 THR A O 1
ATOM 778 N N . SER A 1 105 ? 9.836 1.081 -23.025 1.00 86.06 105 SER A N 1
ATOM 779 C CA . SER A 1 105 ? 9.273 2.006 -22.035 1.00 86.06 105 SER A CA 1
ATOM 780 C C . SER A 1 105 ? 10.339 2.793 -21.272 1.00 86.06 105 SER A C 1
ATOM 782 O O . SER A 1 105 ? 10.182 3.992 -21.044 1.00 86.06 105 SER A O 1
ATOM 784 N N . VAL A 1 106 ? 11.459 2.153 -20.920 1.00 86.56 106 VAL A N 1
ATOM 785 C CA . VAL A 1 106 ? 12.595 2.832 -20.283 1.00 86.56 106 VAL A CA 1
ATOM 786 C C . VAL A 1 106 ? 13.259 3.803 -21.256 1.00 86.56 106 VAL A C 1
ATOM 788 O O . VAL A 1 106 ? 13.565 4.930 -20.876 1.00 86.56 106 VAL A O 1
ATOM 791 N N . HIS A 1 107 ? 13.441 3.416 -22.521 1.00 82.62 107 HIS A N 1
ATOM 792 C CA . HIS A 1 107 ? 14.001 4.308 -23.533 1.00 82.62 107 HIS A CA 1
ATOM 793 C C . HIS A 1 107 ? 13.088 5.518 -23.776 1.00 82.62 107 HIS A C 1
ATOM 795 O O . HIS A 1 107 ? 13.547 6.649 -23.706 1.00 82.62 107 HIS A O 1
ATOM 801 N N . GLU A 1 108 ? 11.786 5.319 -23.974 1.00 80.44 108 GLU A N 1
ATOM 802 C CA . GLU A 1 108 ? 10.818 6.413 -24.113 1.00 80.44 108 GLU A CA 1
ATOM 803 C C . GLU A 1 108 ? 10.819 7.335 -22.889 1.00 80.44 108 GLU A C 1
ATOM 805 O O . GLU A 1 108 ? 10.830 8.555 -23.039 1.00 80.44 108 GLU A O 1
ATOM 810 N N . GLY A 1 109 ? 10.900 6.770 -21.683 1.00 79.38 109 GLY A N 1
ATOM 811 C CA . GLY A 1 109 ? 10.982 7.519 -20.434 1.00 79.38 109 GLY A CA 1
ATOM 812 C C . GLY A 1 109 ? 12.217 8.416 -20.320 1.00 79.38 109 GLY A C 1
ATOM 813 O O . GLY A 1 109 ? 12.095 9.598 -19.994 1.00 79.38 109 GLY A O 1
ATOM 814 N N . ILE A 1 110 ? 13.395 7.885 -20.660 1.00 79.06 110 ILE A N 1
ATOM 815 C CA . ILE A 1 110 ? 14.651 8.653 -20.709 1.00 79.06 110 ILE A CA 1
ATOM 816 C C . ILE A 1 110 ? 14.555 9.787 -21.744 1.00 79.06 110 ILE A C 1
ATOM 818 O O . ILE A 1 110 ? 15.070 10.885 -21.524 1.00 79.06 110 ILE A O 1
ATOM 822 N N . PHE A 1 111 ? 13.907 9.537 -22.886 1.00 67.94 111 PHE A N 1
ATOM 823 C CA . PHE A 1 111 ? 13.789 10.514 -23.971 1.00 67.94 111 PHE A CA 1
ATOM 824 C C . PHE A 1 111 ? 12.735 11.589 -23.685 1.00 67.94 111 PHE A C 1
ATOM 826 O O . PHE A 1 111 ? 12.948 12.740 -24.055 1.00 67.94 111 PHE A O 1
ATOM 833 N N . ALA A 1 112 ? 11.649 11.257 -22.985 1.00 68.00 112 ALA A N 1
ATOM 834 C CA . ALA A 1 112 ? 10.623 12.211 -22.566 1.00 68.00 112 ALA A CA 1
ATOM 835 C C . ALA A 1 112 ? 11.155 13.253 -21.562 1.00 68.00 112 ALA A C 1
ATOM 837 O O . ALA A 1 112 ? 10.670 14.380 -21.529 1.00 68.00 112 ALA A O 1
ATOM 838 N N . GLN A 1 113 ? 12.193 12.915 -20.787 1.00 59.84 113 GLN A N 1
ATOM 839 C CA . GLN A 1 113 ? 12.883 13.842 -19.878 1.00 59.84 113 GLN A CA 1
ATOM 840 C C . GLN A 1 113 ? 13.945 14.729 -20.564 1.00 59.84 113 GLN A C 1
ATOM 842 O O . GLN A 1 113 ? 14.599 15.527 -19.892 1.00 59.84 113 GLN A O 1
ATOM 847 N N . ARG A 1 114 ? 14.105 14.671 -21.901 1.00 52.56 114 ARG A N 1
ATOM 848 C CA . ARG A 1 114 ? 15.045 15.509 -22.685 1.00 52.56 114 ARG A CA 1
ATOM 849 C C . ARG A 1 114 ? 14.601 16.974 -22.842 1.00 52.56 114 ARG A C 1
ATOM 851 O O . ARG A 1 114 ? 14.617 17.521 -23.940 1.00 52.56 114 ARG A O 1
ATOM 858 N N . ALA A 1 115 ? 14.290 17.635 -21.733 1.00 56.00 115 ALA A N 1
ATOM 859 C CA . ALA A 1 115 ? 14.243 19.093 -21.634 1.00 56.00 115 ALA A CA 1
ATOM 860 C C . ALA A 1 115 ? 15.417 19.659 -20.800 1.00 56.00 115 ALA A C 1
ATOM 862 O O . ALA A 1 115 ? 15.292 20.731 -20.219 1.00 56.00 115 ALA A O 1
ATOM 863 N N . GLY A 1 116 ? 16.565 18.965 -20.726 1.00 53.50 116 GLY A N 1
ATOM 864 C CA . GLY A 1 116 ? 17.779 19.558 -20.139 1.00 53.50 116 GLY A CA 1
ATOM 865 C C . GLY A 1 116 ? 18.975 18.624 -19.949 1.00 53.50 116 GLY A C 1
ATOM 866 O O . GLY A 1 116 ? 20.086 18.980 -20.327 1.00 53.50 116 GLY A O 1
ATOM 867 N N . THR A 1 117 ? 18.776 17.415 -19.425 1.00 52.94 117 THR A N 1
ATOM 868 C CA . THR A 1 117 ? 19.857 16.451 -19.148 1.00 52.94 117 THR A CA 1
ATOM 869 C C . THR A 1 117 ? 19.305 15.033 -19.273 1.00 52.94 117 THR A C 1
ATOM 871 O O . THR A 1 117 ? 18.324 14.680 -18.629 1.00 52.94 117 THR A O 1
ATOM 874 N N . GLY A 1 118 ? 19.882 14.206 -20.150 1.00 54.25 118 GLY A N 1
ATOM 875 C CA . GLY A 1 118 ? 19.469 12.804 -20.248 1.00 54.25 118 GLY A CA 1
ATOM 876 C C . GLY A 1 118 ? 19.762 12.086 -18.931 1.00 54.25 118 GLY A C 1
ATOM 877 O O . GLY A 1 118 ? 20.911 12.072 -18.495 1.00 54.25 118 GLY A O 1
ATOM 878 N N . VAL A 1 119 ? 18.741 11.513 -18.296 1.00 68.12 119 VAL A N 1
ATOM 879 C CA . VAL A 1 119 ? 18.923 10.677 -17.103 1.00 68.12 119 VAL A CA 1
ATOM 880 C C . VAL A 1 119 ? 19.392 9.279 -17.505 1.00 68.12 119 VAL A C 1
ATOM 882 O O . VAL A 1 119 ? 19.074 8.793 -18.594 1.00 68.12 119 VAL A O 1
ATOM 885 N N . SER A 1 120 ? 20.163 8.615 -16.643 1.00 83.38 120 SER A N 1
ATOM 886 C CA . SER A 1 120 ? 20.518 7.216 -16.883 1.00 83.38 120 SER A CA 1
ATOM 887 C C . SER A 1 120 ? 19.268 6.328 -16.801 1.00 83.38 120 SER A C 1
ATOM 889 O O . SER A 1 120 ? 18.281 6.678 -16.150 1.00 83.38 120 SER A O 1
ATOM 891 N N . ALA A 1 121 ? 19.303 5.146 -17.425 1.00 83.38 121 ALA A N 1
ATOM 892 C CA . ALA A 1 121 ? 18.214 4.174 -17.293 1.00 83.38 121 ALA A CA 1
ATOM 893 C C . ALA A 1 121 ? 17.938 3.819 -15.824 1.00 83.38 121 ALA A C 1
ATOM 895 O O . ALA A 1 121 ? 16.785 3.679 -15.423 1.00 83.38 121 ALA A O 1
ATOM 896 N N . ASN A 1 122 ? 18.994 3.736 -15.014 1.00 86.25 122 ASN A N 1
ATOM 897 C CA . ASN A 1 122 ? 18.889 3.484 -13.586 1.00 86.25 122 ASN A CA 1
ATOM 898 C C . ASN A 1 122 ? 18.162 4.619 -12.847 1.00 86.25 122 ASN A C 1
ATOM 900 O O . ASN A 1 122 ? 17.280 4.348 -12.036 1.00 86.25 122 ASN A O 1
ATOM 904 N N . ASP A 1 123 ? 18.481 5.879 -13.152 1.00 89.19 123 ASP A N 1
ATOM 905 C CA . ASP A 1 123 ? 17.823 7.030 -12.522 1.00 89.19 123 ASP A CA 1
ATOM 906 C C . ASP A 1 123 ? 16.347 7.110 -12.915 1.00 89.19 123 ASP A C 1
ATOM 908 O O . ASP A 1 123 ? 15.493 7.282 -12.048 1.00 89.19 123 ASP A O 1
ATOM 912 N N . PHE A 1 124 ? 16.031 6.891 -14.197 1.00 89.25 124 PHE A N 1
ATOM 913 C CA . PHE A 1 124 ? 14.646 6.830 -14.660 1.00 89.25 124 PHE A CA 1
ATOM 914 C C . PHE A 1 124 ? 13.855 5.734 -13.935 1.00 89.25 124 PHE A C 1
ATOM 916 O O . PHE A 1 124 ? 12.777 6.001 -13.404 1.00 89.25 124 PHE A O 1
ATOM 923 N N . ILE A 1 125 ? 14.394 4.509 -13.876 1.00 91.19 125 ILE A N 1
ATOM 924 C CA . ILE A 1 125 ? 13.748 3.381 -13.190 1.00 91.19 125 ILE A CA 1
ATOM 925 C C . ILE A 1 125 ? 13.542 3.713 -11.714 1.00 91.19 125 ILE A C 1
ATOM 927 O O . ILE A 1 125 ? 12.449 3.505 -11.190 1.00 91.19 125 ILE A O 1
ATOM 931 N N . LYS A 1 126 ? 14.555 4.272 -11.046 1.00 93.00 126 LYS A N 1
ATOM 932 C CA . LYS A 1 126 ? 14.460 4.672 -9.643 1.00 93.00 126 LYS A CA 1
ATOM 933 C C . LYS A 1 126 ? 13.349 5.698 -9.427 1.00 93.00 126 LYS A C 1
ATOM 935 O O . LYS A 1 126 ? 12.504 5.477 -8.568 1.00 93.00 126 LYS A O 1
ATOM 940 N N . THR A 1 127 ? 13.304 6.773 -10.212 1.00 91.88 127 THR A N 1
ATOM 941 C CA . THR A 1 127 ? 12.261 7.806 -10.093 1.00 91.88 127 THR A CA 1
ATOM 942 C C . THR A 1 127 ? 10.871 7.264 -10.411 1.00 91.88 127 THR A C 1
ATOM 944 O O . THR A 1 127 ? 9.913 7.565 -9.704 1.00 91.88 127 THR A O 1
ATOM 947 N N . ALA A 1 128 ? 10.740 6.424 -11.436 1.00 92.38 128 ALA A N 1
ATOM 948 C CA . ALA A 1 128 ? 9.470 5.784 -11.754 1.00 92.38 128 ALA A CA 1
ATO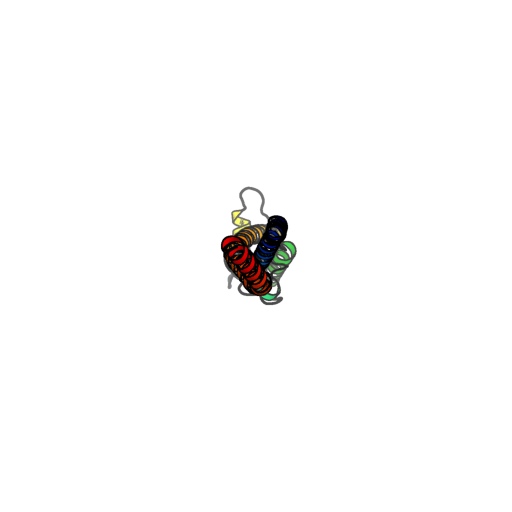M 949 C C . ALA A 1 128 ? 8.986 4.894 -10.598 1.00 92.38 128 ALA A C 1
ATOM 951 O O . ALA A 1 128 ? 7.825 4.985 -10.211 1.00 92.38 128 ALA A O 1
ATOM 952 N N . VAL A 1 129 ? 9.873 4.097 -9.996 1.00 94.19 129 VAL A N 1
ATOM 953 C CA . VAL A 1 129 ? 9.553 3.277 -8.818 1.00 94.19 129 VAL A CA 1
ATOM 954 C C . VAL A 1 129 ? 9.213 4.137 -7.598 1.00 94.19 129 VAL A C 1
ATOM 956 O O . VAL A 1 129 ? 8.300 3.782 -6.864 1.00 94.19 129 VAL A O 1
ATOM 959 N N . GLN A 1 130 ? 9.885 5.273 -7.388 1.00 94.94 130 GLN A N 1
ATOM 960 C CA . GLN A 1 130 ? 9.536 6.216 -6.314 1.00 94.94 130 GLN A CA 1
ATOM 961 C C . GLN A 1 130 ? 8.100 6.721 -6.449 1.00 94.94 130 GLN A C 1
ATOM 963 O O . GLN A 1 130 ? 7.352 6.693 -5.475 1.00 94.94 130 GLN A O 1
ATOM 968 N N . ASN A 1 131 ? 7.705 7.134 -7.653 1.00 94.50 131 ASN A N 1
ATOM 969 C CA . ASN A 1 131 ? 6.346 7.607 -7.907 1.00 94.50 131 ASN A CA 1
ATOM 970 C C . ASN A 1 131 ? 5.325 6.481 -7.715 1.00 94.50 131 ASN A C 1
ATOM 972 O O . ASN A 1 131 ? 4.324 6.679 -7.042 1.00 94.50 131 ASN A O 1
ATOM 976 N N . ILE A 1 132 ? 5.622 5.280 -8.220 1.00 94.94 132 ILE A N 1
ATOM 977 C CA . ILE A 1 132 ? 4.767 4.100 -8.038 1.00 94.94 132 ILE A CA 1
ATOM 978 C C . ILE A 1 132 ? 4.583 3.770 -6.552 1.00 94.94 132 ILE A C 1
ATOM 980 O O . ILE A 1 132 ? 3.461 3.535 -6.115 1.00 94.94 132 ILE A O 1
ATOM 984 N N . ALA A 1 133 ? 5.664 3.768 -5.769 1.00 94.81 133 ALA A N 1
ATOM 985 C CA . ALA A 1 133 ? 5.602 3.512 -4.333 1.00 94.81 133 ALA A CA 1
ATOM 986 C C . ALA A 1 133 ? 4.802 4.600 -3.599 1.00 94.81 133 ALA A C 1
ATOM 988 O O . ALA A 1 133 ? 4.040 4.286 -2.690 1.00 94.81 133 ALA A O 1
ATOM 989 N N . SER A 1 134 ? 4.932 5.864 -4.013 1.00 95.69 134 SER A N 1
ATOM 990 C CA . SER A 1 134 ? 4.151 6.978 -3.466 1.00 95.69 134 SER A CA 1
ATOM 991 C C . SER A 1 134 ? 2.656 6.834 -3.771 1.00 95.69 134 SER A C 1
ATOM 993 O O . SER A 1 134 ? 1.834 6.947 -2.862 1.00 95.69 134 SER A O 1
ATOM 995 N N . ASP A 1 135 ? 2.295 6.546 -5.023 1.00 94.75 135 ASP A N 1
ATOM 996 C CA . ASP A 1 135 ? 0.903 6.351 -5.446 1.00 94.75 135 ASP A CA 1
ATOM 997 C C . ASP A 1 135 ? 0.274 5.153 -4.720 1.00 94.75 135 ASP A C 1
ATOM 999 O O . ASP A 1 135 ? -0.830 5.244 -4.174 1.00 94.75 135 ASP A O 1
ATOM 1003 N N . ALA A 1 136 ? 1.008 4.041 -4.639 1.00 94.25 136 ALA A N 1
ATOM 1004 C CA . ALA A 1 136 ? 0.571 2.852 -3.925 1.00 94.25 136 ALA A CA 1
ATOM 1005 C C . ALA A 1 136 ? 0.441 3.080 -2.413 1.00 94.25 136 ALA A C 1
ATOM 1007 O O . ALA A 1 136 ? -0.484 2.547 -1.803 1.00 94.25 136 ALA A O 1
ATOM 1008 N N . ASN A 1 137 ? 1.312 3.893 -1.805 1.00 94.50 137 ASN A N 1
ATOM 1009 C CA . ASN A 1 137 ? 1.178 4.276 -0.400 1.00 94.50 137 ASN A CA 1
ATOM 1010 C C . ASN A 1 137 ? -0.099 5.099 -0.167 1.00 94.50 137 ASN A C 1
ATOM 1012 O O . ASN A 1 137 ? -0.820 4.849 0.795 1.00 94.50 137 ASN A O 1
ATOM 1016 N N . GLY A 1 138 ? -0.452 6.001 -1.090 1.00 95.25 138 GLY A N 1
ATOM 1017 C CA . GLY A 1 138 ? -1.732 6.715 -1.042 1.00 95.25 138 GLY A CA 1
ATOM 1018 C C . GLY A 1 138 ? -2.942 5.773 -1.106 1.00 95.25 138 GLY A C 1
ATOM 1019 O O . GLY A 1 138 ? -3.899 5.926 -0.343 1.00 95.25 138 GLY A O 1
ATOM 1020 N N . VAL A 1 139 ? -2.894 4.750 -1.966 1.00 95.31 139 VAL A N 1
ATOM 1021 C CA . VAL A 1 139 ? -3.936 3.707 -2.038 1.00 95.31 139 VAL A CA 1
ATOM 1022 C C . VAL A 1 139 ? -3.988 2.874 -0.754 1.00 95.31 139 VAL A C 1
ATOM 1024 O O . VAL A 1 139 ? -5.081 2.602 -0.245 1.00 95.31 139 VAL A O 1
ATOM 1027 N N . ALA A 1 140 ? -2.829 2.502 -0.206 1.00 94.94 140 ALA A N 1
ATOM 1028 C CA . ALA A 1 140 ? -2.718 1.738 1.030 1.00 94.94 140 ALA A CA 1
ATOM 1029 C C . ALA A 1 140 ? -3.327 2.494 2.217 1.00 94.94 140 ALA A C 1
ATOM 1031 O O . ALA A 1 140 ? -4.162 1.940 2.934 1.00 94.94 140 ALA A O 1
ATOM 1032 N N . GLU A 1 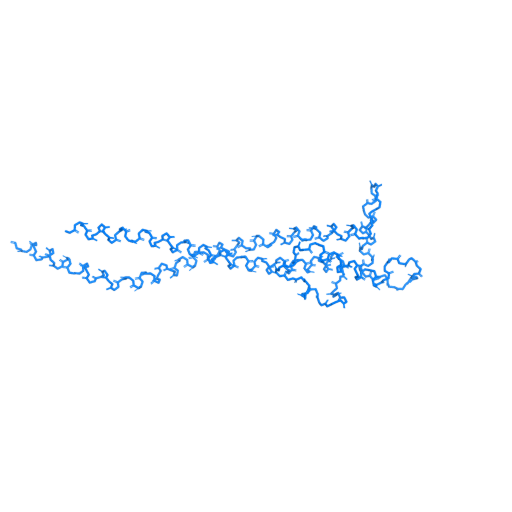141 ? -2.981 3.771 2.386 1.00 94.50 141 GLU A N 1
ATOM 1033 C CA . GLU A 1 141 ? -3.512 4.636 3.443 1.00 94.50 141 GLU A CA 1
ATOM 1034 C C . GLU A 1 141 ? -5.023 4.845 3.302 1.00 94.50 141 GLU A C 1
ATOM 1036 O O . GLU A 1 141 ? -5.769 4.690 4.272 1.00 94.50 141 GLU A O 1
ATOM 1041 N N . ALA A 1 142 ? -5.508 5.114 2.086 1.00 96.06 142 ALA A N 1
ATOM 1042 C CA . ALA A 1 142 ? -6.935 5.287 1.831 1.00 96.06 142 ALA A CA 1
ATOM 1043 C C . ALA A 1 142 ? -7.732 4.010 2.144 1.00 96.06 142 ALA A C 1
ATOM 1045 O O . ALA A 1 142 ? -8.806 4.059 2.756 1.00 96.06 142 ALA A O 1
ATOM 1046 N N . LYS A 1 143 ? -7.208 2.842 1.751 1.00 95.81 143 LYS A N 1
ATOM 1047 C CA . LYS A 1 143 ? -7.831 1.551 2.053 1.00 95.81 143 LYS A CA 1
ATOM 1048 C C . LYS A 1 143 ? -7.783 1.248 3.549 1.00 95.81 143 LYS A C 1
ATOM 1050 O O . LYS A 1 143 ? -8.802 0.812 4.087 1.00 95.81 143 LYS A O 1
ATOM 1055 N N . ALA A 1 144 ? -6.662 1.519 4.214 1.00 94.06 144 ALA A N 1
ATOM 1056 C CA . ALA A 1 144 ? -6.516 1.331 5.651 1.00 94.06 144 ALA A CA 1
ATOM 1057 C C . ALA A 1 144 ? -7.527 2.172 6.432 1.00 94.06 144 ALA A C 1
ATOM 1059 O O . ALA A 1 144 ? -8.251 1.634 7.270 1.00 94.06 144 ALA A O 1
ATOM 1060 N N . ALA A 1 145 ? -7.659 3.455 6.089 1.00 94.19 145 ALA A N 1
ATOM 1061 C CA . ALA A 1 145 ? -8.637 4.349 6.696 1.00 94.19 145 ALA A CA 1
ATOM 1062 C C . ALA A 1 145 ? -10.076 3.861 6.468 1.00 94.19 145 ALA A C 1
ATOM 1064 O O . ALA A 1 145 ? -10.873 3.809 7.404 1.00 94.19 145 ALA A O 1
ATOM 1065 N N . LYS A 1 146 ? -10.410 3.435 5.241 1.00 95.75 146 LYS A N 1
ATOM 1066 C CA . LYS A 1 146 ? -11.747 2.918 4.911 1.00 95.75 146 LYS A CA 1
ATOM 1067 C C . LYS A 1 146 ? -12.090 1.648 5.691 1.00 95.75 146 LYS A C 1
ATOM 1069 O O . LYS A 1 146 ? -13.217 1.502 6.160 1.00 95.75 146 LYS A O 1
ATOM 1074 N N . VAL A 1 147 ? -11.146 0.718 5.806 1.00 93.69 147 VAL A N 1
ATOM 1075 C CA . VAL A 1 147 ? -11.346 -0.545 6.530 1.00 93.69 147 VAL A CA 1
ATOM 1076 C C . VAL A 1 147 ? -11.437 -0.294 8.030 1.00 93.69 147 VAL A C 1
ATOM 1078 O O . VAL A 1 147 ? -12.357 -0.815 8.657 1.00 93.69 147 VAL A O 1
ATOM 1081 N N . ALA A 1 148 ? -10.568 0.550 8.588 1.00 90.88 148 ALA A N 1
ATOM 1082 C CA . ALA A 1 148 ? -10.640 0.941 9.990 1.00 90.88 148 ALA A CA 1
ATOM 1083 C C . ALA A 1 148 ? -11.999 1.581 10.310 1.00 90.88 148 ALA A C 1
ATOM 1085 O O . ALA A 1 148 ? -12.708 1.100 11.190 1.00 90.88 148 ALA A O 1
ATOM 1086 N N . ALA A 1 149 ? -12.433 2.568 9.519 1.00 90.94 149 ALA A N 1
ATOM 1087 C CA . ALA A 1 149 ? -13.726 3.227 9.698 1.00 90.94 149 ALA A CA 1
ATOM 1088 C C . ALA A 1 149 ? -14.922 2.262 9.593 1.00 90.94 149 ALA A C 1
ATOM 1090 O O . ALA A 1 149 ? -15.913 2.433 10.2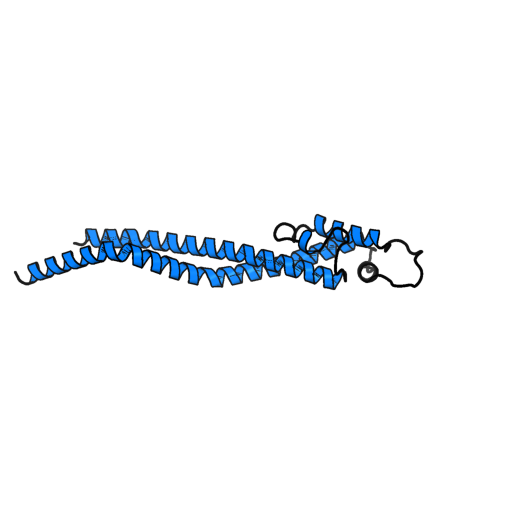96 1.00 90.94 149 ALA A O 1
ATOM 1091 N N . ALA A 1 150 ? -14.840 1.233 8.744 1.00 91.75 150 ALA A N 1
ATOM 1092 C CA . ALA A 1 150 ? -15.894 0.228 8.622 1.00 91.75 150 ALA A CA 1
ATOM 1093 C C . ALA A 1 150 ? -15.886 -0.799 9.770 1.00 91.75 150 ALA A C 1
ATOM 1095 O O . ALA A 1 150 ? -16.944 -1.283 10.170 1.00 91.75 150 ALA A O 1
ATOM 1096 N N . LYS A 1 151 ? -14.707 -1.167 10.288 1.00 88.56 151 LYS A N 1
ATOM 1097 C CA . LYS A 1 151 ? -14.554 -2.229 11.294 1.00 88.56 151 LYS A CA 1
ATOM 1098 C C . LYS A 1 151 ? -14.724 -1.730 12.723 1.00 88.56 151 LYS A C 1
ATOM 1100 O O . LYS A 1 151 ? -15.347 -2.441 13.510 1.00 88.56 151 LYS A O 1
ATOM 1105 N N . THR A 1 152 ? -14.256 -0.527 13.048 1.00 83.75 152 THR A N 1
ATOM 1106 C CA . THR A 1 152 ? -14.377 0.058 14.392 1.00 83.75 152 THR A CA 1
ATOM 1107 C C . THR A 1 152 ? -15.809 0.024 14.945 1.00 83.75 152 THR A C 1
ATOM 1109 O O . THR A 1 152 ? -15.985 -0.590 15.995 1.00 83.75 152 THR A O 1
ATOM 1112 N N . PRO A 1 153 ? -16.858 0.527 14.258 1.00 86.06 153 PRO A N 1
ATOM 1113 C CA . PRO A 1 153 ? -18.217 0.508 14.813 1.00 86.06 153 PRO A CA 1
ATOM 1114 C C . PRO A 1 153 ? -18.769 -0.914 14.978 1.00 86.06 153 PRO A C 1
ATOM 1116 O O . PRO A 1 153 ? -19.496 -1.204 15.926 1.00 86.06 153 PRO A O 1
ATOM 1119 N N . THR A 1 154 ? -18.399 -1.839 14.083 1.00 87.00 154 THR A N 1
ATOM 1120 C CA . THR A 1 154 ? -18.817 -3.246 14.200 1.00 87.00 154 THR A CA 1
ATOM 1121 C C . THR A 1 154 ? -18.161 -3.950 15.388 1.00 87.00 154 THR A C 1
ATOM 1123 O O . THR A 1 154 ? -18.795 -4.780 16.039 1.00 87.00 154 THR A O 1
ATOM 1126 N N . LEU A 1 155 ? -16.901 -3.618 15.683 1.00 85.50 155 LEU A N 1
ATOM 1127 C CA . LEU A 1 155 ? -16.158 -4.157 16.819 1.00 85.50 155 LEU A CA 1
ATOM 1128 C C . LEU A 1 155 ? -16.625 -3.532 18.132 1.00 85.50 155 LEU A C 1
ATOM 1130 O O . LEU A 1 155 ? -16.810 -4.256 19.104 1.00 85.50 155 LEU A O 1
ATOM 1134 N N . GLU A 1 156 ? -16.879 -2.226 18.145 1.00 83.75 156 GLU A N 1
ATOM 1135 C CA . GLU A 1 156 ? -17.417 -1.507 19.299 1.00 83.75 156 GLU A CA 1
ATOM 1136 C C . GLU A 1 156 ? -18.771 -2.089 19.719 1.00 83.75 156 GLU A C 1
ATOM 1138 O O . GLU A 1 156 ? -18.911 -2.545 20.852 1.00 83.75 156 GLU A O 1
ATOM 1143 N N . ALA A 1 157 ? -19.728 -2.202 18.790 1.00 85.06 157 ALA A N 1
ATOM 1144 C CA . ALA A 1 157 ? -21.042 -2.779 19.073 1.00 85.06 157 ALA A CA 1
ATOM 1145 C C . ALA A 1 157 ? -20.950 -4.222 19.598 1.00 85.06 157 ALA A C 1
ATOM 1147 O O . ALA A 1 157 ? -21.639 -4.594 20.548 1.00 85.06 157 ALA A O 1
ATOM 1148 N N . LYS A 1 158 ? -20.068 -5.042 19.011 1.00 86.12 158 LYS A N 1
ATOM 1149 C CA . LYS A 1 158 ? -19.861 -6.430 19.442 1.00 86.12 158 LYS A CA 1
ATOM 1150 C C . LYS A 1 158 ? -19.258 -6.512 20.846 1.00 86.12 158 LYS A C 1
ATOM 1152 O O . LYS A 1 158 ? -19.675 -7.350 21.642 1.00 86.12 158 LYS A O 1
ATOM 1157 N N . ASN A 1 159 ? -18.283 -5.659 21.142 1.00 83.31 159 ASN A N 1
ATOM 1158 C CA . ASN A 1 159 ? -17.614 -5.627 22.436 1.00 83.31 159 ASN A CA 1
ATOM 1159 C C . ASN A 1 159 ? -18.547 -5.096 23.535 1.00 83.31 159 ASN A C 1
ATOM 1161 O O . ASN A 1 159 ? -18.571 -5.676 24.617 1.00 83.31 159 ASN A O 1
ATOM 1165 N N . ILE A 1 160 ? -19.363 -4.073 23.249 1.00 83.50 160 ILE A N 1
ATOM 1166 C CA . ILE A 1 160 ? -20.403 -3.583 24.170 1.00 83.50 160 ILE A CA 1
ATOM 1167 C C . ILE A 1 160 ? -21.408 -4.699 24.465 1.00 83.50 160 ILE A C 1
ATOM 1169 O O . ILE A 1 160 ? -21.622 -5.026 25.628 1.00 83.50 160 ILE A O 1
ATOM 1173 N N . ALA A 1 161 ? -21.949 -5.360 23.437 1.00 83.75 161 ALA A N 1
ATOM 1174 C CA . ALA A 1 161 ? -22.906 -6.451 23.626 1.00 83.75 161 ALA A CA 1
ATOM 1175 C C . ALA A 1 161 ? -22.321 -7.623 24.438 1.00 83.75 161 ALA A C 1
ATOM 1177 O O . ALA A 1 161 ? -23.004 -8.210 25.276 1.00 83.75 161 ALA A O 1
ATOM 1178 N N . ALA A 1 162 ? -21.044 -7.961 24.228 1.00 82.94 162 ALA A N 1
ATOM 1179 C CA . ALA A 1 162 ? -20.362 -8.998 25.002 1.00 82.94 162 ALA A CA 1
ATOM 1180 C C . ALA A 1 162 ? -20.178 -8.598 26.477 1.00 82.94 162 ALA A C 1
ATOM 1182 O O . ALA A 1 162 ? -20.370 -9.422 27.378 1.00 82.94 162 ALA A O 1
ATOM 1183 N N . VAL A 1 163 ? -19.834 -7.332 26.731 1.00 81.19 163 VAL A N 1
ATOM 1184 C CA . VAL A 1 163 ? -19.730 -6.778 28.084 1.00 81.19 163 VAL A CA 1
ATOM 1185 C C . VAL A 1 163 ? -21.092 -6.774 28.769 1.00 81.19 163 VAL A C 1
ATOM 1187 O O . VAL A 1 163 ? -21.195 -7.271 29.890 1.00 81.19 163 VAL A O 1
ATOM 1190 N N . GLU A 1 164 ? -22.143 -6.287 28.110 1.00 79.19 164 GLU A N 1
ATOM 1191 C CA . GLU A 1 164 ? -23.508 -6.301 28.641 1.00 79.19 164 GLU A CA 1
ATOM 1192 C C . GLU A 1 164 ? -23.943 -7.729 28.975 1.00 79.19 164 GLU A C 1
ATOM 1194 O O . GLU A 1 164 ? -24.330 -7.993 30.111 1.00 79.19 164 GLU A O 1
ATOM 1199 N N . ALA A 1 165 ? -23.778 -8.687 28.061 1.00 80.44 165 ALA A N 1
ATOM 1200 C CA . ALA A 1 165 ? -24.155 -10.081 28.298 1.00 80.44 165 ALA A CA 1
ATOM 1201 C C . ALA A 1 165 ? -23.437 -10.703 29.510 1.00 80.44 165 ALA A C 1
ATOM 1203 O O . ALA A 1 165 ? -24.047 -11.430 30.293 1.00 80.44 165 ALA A O 1
ATOM 1204 N N . THR A 1 166 ? -22.149 -10.397 29.688 1.00 80.06 166 THR A N 1
ATOM 1205 C CA . THR A 1 166 ? -21.347 -10.940 30.795 1.00 80.06 166 THR A CA 1
ATOM 1206 C C . THR A 1 166 ? -21.683 -10.270 32.122 1.00 80.06 166 THR A C 1
ATOM 1208 O O . THR A 1 166 ? -21.620 -10.902 33.172 1.00 80.06 166 THR A O 1
ATOM 1211 N N . THR A 1 167 ? -22.038 -8.986 32.098 1.00 73.62 167 THR A N 1
ATOM 1212 C CA . THR A 1 167 ? -22.194 -8.196 33.320 1.00 73.62 167 THR A CA 1
ATOM 1213 C C . THR A 1 167 ? -23.649 -8.123 33.812 1.00 73.62 167 THR A C 1
ATOM 1215 O O . THR A 1 167 ? -23.866 -8.099 35.023 1.00 73.62 167 THR A O 1
ATOM 1218 N N . THR A 1 168 ? -24.645 -8.237 32.922 1.00 75.94 168 THR A N 1
ATOM 1219 C CA . THR A 1 168 ? -26.089 -8.319 33.245 1.00 75.94 168 THR A CA 1
ATOM 1220 C C . THR A 1 168 ? -26.427 -9.282 34.391 1.00 75.94 168 THR A C 1
ATOM 1222 O O . THR A 1 168 ? -27.074 -8.848 35.350 1.00 75.94 168 THR A O 1
ATOM 1225 N N . PRO A 1 169 ? -25.958 -10.547 34.399 1.00 80.31 169 PRO A N 1
ATOM 1226 C CA . PRO A 1 169 ? -26.296 -11.486 35.470 1.00 80.31 169 PRO A CA 1
ATOM 1227 C C . PRO A 1 169 ? -25.816 -11.055 36.864 1.00 80.31 169 PRO A C 1
ATOM 1229 O O . PRO A 1 169 ? -26.339 -11.555 37.856 1.00 80.31 169 PRO A O 1
ATOM 1232 N N . TYR A 1 170 ? -24.858 -10.128 36.970 1.00 72.44 170 TYR A N 1
ATOM 1233 C CA . TYR A 1 170 ? -24.327 -9.675 38.256 1.00 72.44 170 TYR A CA 1
ATOM 1234 C C . TYR A 1 170 ? -25.149 -8.552 38.892 1.00 72.44 170 TYR A C 1
ATOM 1236 O O . TYR A 1 170 ? -25.264 -8.516 40.115 1.00 72.44 170 TYR A O 1
ATOM 1244 N N . TYR A 1 171 ? -25.743 -7.648 38.107 1.00 70.00 171 TYR A N 1
ATOM 1245 C CA . TYR A 1 171 ? -26.482 -6.498 38.649 1.00 70.00 171 TYR A CA 1
ATOM 1246 C C . TYR A 1 171 ? -28.007 -6.587 38.513 1.00 70.00 171 TYR A C 1
ATOM 1248 O O . TYR A 1 171 ? -28.700 -5.939 39.298 1.00 70.00 171 TYR A O 1
ATOM 1256 N N . THR A 1 172 ? -28.562 -7.440 37.641 1.00 75.12 172 THR A N 1
ATOM 1257 C CA . THR A 1 172 ? -30.012 -7.734 37.641 1.00 75.12 172 THR A CA 1
ATOM 1258 C C . THR A 1 172 ? -30.524 -8.239 39.002 1.00 75.12 172 THR A C 1
ATOM 1260 O O . THR A 1 172 ? -31.539 -7.717 39.471 1.00 75.12 172 THR A O 1
ATOM 1263 N N . PRO A 1 173 ? -29.840 -9.172 39.701 1.00 75.50 173 PRO A N 1
ATOM 1264 C CA . PRO A 1 173 ? -30.280 -9.633 41.019 1.00 75.50 173 PRO A CA 1
ATOM 1265 C C . PRO A 1 173 ? -30.218 -8.520 42.070 1.00 75.50 173 PRO A C 1
ATOM 1267 O O . PRO A 1 173 ? -31.122 -8.391 42.890 1.00 75.50 173 PRO A O 1
ATOM 1270 N N . ILE A 1 174 ? -29.179 -7.678 42.007 1.00 74.44 174 ILE A N 1
ATOM 1271 C CA . ILE A 1 174 ? -28.970 -6.562 42.938 1.00 74.44 174 ILE A CA 1
ATOM 1272 C C . ILE A 1 174 ? -30.121 -5.555 42.827 1.00 74.44 174 ILE A C 1
ATOM 1274 O O . ILE A 1 174 ? -30.674 -5.140 43.843 1.00 74.44 174 ILE A O 1
ATOM 1278 N N . ILE A 1 175 ? -30.524 -5.194 41.605 1.00 72.50 175 ILE A N 1
ATOM 1279 C CA . ILE A 1 175 ? -31.646 -4.273 41.363 1.00 72.50 175 ILE A CA 1
ATOM 1280 C C . ILE A 1 175 ? -32.965 -4.882 41.857 1.00 72.50 175 ILE A C 1
ATOM 1282 O O . ILE A 1 175 ? -33.729 -4.204 42.544 1.00 72.50 175 ILE A O 1
ATOM 1286 N N . ALA A 1 176 ? -33.213 -6.164 41.573 1.00 71.75 176 ALA A N 1
ATOM 1287 C CA . ALA A 1 176 ? -34.422 -6.852 42.023 1.00 71.75 176 ALA A CA 1
ATOM 1288 C C . ALA A 1 176 ? -34.542 -6.878 43.559 1.00 71.75 176 ALA A C 1
ATOM 1290 O O . ALA A 1 176 ? -35.614 -6.601 44.097 1.00 71.75 176 ALA A O 1
ATOM 1291 N N . SER A 1 177 ? -33.442 -7.140 44.275 1.00 74.38 177 SER A N 1
ATOM 1292 C CA . SER A 1 177 ? -33.417 -7.091 45.743 1.00 74.38 177 SER A CA 1
ATOM 1293 C C . SER A 1 177 ? -33.696 -5.690 46.299 1.00 74.38 177 SER A C 1
ATOM 1295 O O . SER A 1 177 ? -34.371 -5.563 47.317 1.00 74.38 177 SER A O 1
ATOM 1297 N N . ILE A 1 178 ? -33.217 -4.631 45.638 1.00 75.94 178 ILE A N 1
ATOM 1298 C CA . ILE A 1 178 ? -33.452 -3.238 46.055 1.00 75.94 178 ILE A CA 1
ATOM 1299 C C . ILE A 1 178 ? -34.928 -2.856 45.885 1.00 75.94 178 ILE A C 1
ATOM 1301 O O . ILE A 1 178 ? -35.516 -2.314 46.819 1.00 75.94 178 ILE A O 1
ATOM 1305 N N . ILE A 1 179 ? -35.535 -3.175 44.736 1.00 78.38 179 ILE A N 1
ATOM 1306 C CA . ILE A 1 179 ? -36.959 -2.902 44.472 1.00 78.38 179 ILE A CA 1
ATOM 1307 C C . ILE A 1 179 ? -37.836 -3.627 45.496 1.00 78.38 179 ILE A C 1
ATOM 1309 O O . ILE A 1 179 ? -38.769 -3.038 46.037 1.00 78.38 179 ILE A O 1
ATOM 1313 N N . ALA A 1 180 ? -37.510 -4.883 45.815 1.00 76.44 180 ALA A N 1
ATOM 1314 C CA . ALA A 1 180 ? -38.229 -5.638 46.836 1.00 76.44 180 ALA A CA 1
ATOM 1315 C C . ALA A 1 180 ? -38.197 -4.935 48.209 1.00 76.44 180 ALA A C 1
ATOM 1317 O O . ALA A 1 180 ? -39.223 -4.876 48.883 1.00 76.44 180 ALA A O 1
ATOM 1318 N N . ILE A 1 181 ? -37.054 -4.360 48.606 1.00 78.81 181 ILE A N 1
ATOM 1319 C CA . ILE A 1 181 ? -36.925 -3.599 49.859 1.00 78.81 181 ILE A CA 1
ATOM 1320 C C . ILE A 1 181 ? -37.741 -2.298 49.811 1.00 78.81 181 ILE A C 1
ATOM 1322 O O . ILE A 1 181 ? -38.422 -1.992 50.787 1.00 78.81 181 ILE A O 1
ATOM 1326 N N . GLU A 1 182 ? -37.713 -1.541 48.707 1.00 75.88 182 GLU A N 1
ATOM 1327 C CA . GLU A 1 182 ? -38.510 -0.305 48.592 1.00 75.88 182 GLU A CA 1
ATOM 1328 C C . GLU A 1 182 ? -40.012 -0.574 48.693 1.00 75.88 182 GLU A C 1
ATOM 1330 O O . GLU A 1 182 ? -40.708 0.145 49.404 1.00 75.88 182 GLU A O 1
ATOM 1335 N N . VAL A 1 183 ? -40.509 -1.634 48.048 1.00 78.69 183 VAL A N 1
ATOM 1336 C CA . VAL A 1 183 ? -41.927 -2.018 48.114 1.00 78.69 183 VAL A CA 1
ATOM 1337 C C . VAL A 1 183 ? -42.342 -2.362 49.546 1.00 78.69 183 VAL A C 1
ATOM 1339 O O . VAL A 1 183 ? -43.405 -1.932 49.983 1.00 78.69 183 VAL A O 1
ATOM 1342 N N . ILE A 1 184 ? -41.501 -3.078 50.302 1.00 81.56 184 ILE A N 1
ATOM 1343 C CA . ILE A 1 184 ? -41.773 -3.400 51.714 1.00 81.56 184 ILE A CA 1
ATOM 1344 C C . ILE A 1 184 ? -41.881 -2.124 52.556 1.00 81.56 184 ILE A C 1
ATOM 1346 O O . ILE A 1 184 ? -42.814 -1.993 53.341 1.00 81.56 184 ILE A O 1
ATOM 1350 N N . VAL A 1 185 ? -40.963 -1.171 52.371 1.00 73.00 185 VAL A N 1
ATOM 1351 C CA . VAL A 1 185 ? -40.963 0.099 53.119 1.00 73.00 185 VAL A CA 1
ATOM 1352 C C . VAL A 1 185 ? -42.169 0.978 52.773 1.00 73.00 185 VAL A C 1
ATOM 1354 O O . VAL A 1 185 ? -42.631 1.714 53.629 1.00 73.00 185 VAL A O 1
ATOM 1357 N N . LEU A 1 186 ? -42.686 0.915 51.544 1.00 77.00 186 LEU A N 1
ATOM 1358 C CA . LEU A 1 186 ? -43.816 1.740 51.092 1.00 77.00 186 LEU A CA 1
ATOM 1359 C C . LEU A 1 186 ? -45.175 1.245 51.618 1.00 77.00 186 LEU A C 1
ATOM 1361 O O . LEU A 1 186 ? -46.135 2.009 51.670 1.00 77.00 186 LEU A O 1
ATOM 1365 N N . ILE A 1 187 ? -45.262 -0.042 51.956 1.00 75.00 187 ILE A N 1
ATOM 1366 C CA . ILE A 1 187 ? -46.482 -0.683 52.465 1.00 75.00 187 ILE A CA 1
ATOM 1367 C C . ILE A 1 187 ? -46.579 -0.571 53.999 1.00 75.00 187 ILE A C 1
ATOM 1369 O O . ILE A 1 187 ? -47.682 -0.655 54.540 1.00 75.00 187 ILE A O 1
ATOM 1373 N N . MET A 1 188 ? -45.444 -0.400 54.688 1.00 67.19 188 MET A N 1
ATOM 1374 C CA . MET A 1 188 ? -45.362 -0.194 56.142 1.00 67.19 188 MET A CA 1
ATOM 1375 C C . MET A 1 188 ? -45.540 1.275 56.525 1.00 67.19 188 MET A C 1
ATOM 1377 O O . MET A 1 188 ? -46.201 1.510 57.560 1.00 67.19 188 MET A O 1
#

Nearest PDB structures (foldseek):
  7f9k-assembly1_A  TM=8.603E-01  e=3.878E-06  Plasmodium falciparum 3D7
  7f9l-assembly3_C  TM=7.931E-01  e=2.870E-06  Plasmodium falciparum 3D7
  7f9l-assembly2_B  TM=7.895E-01  e=1.581E-05  Plasmodium falciparum 3D7
  7f9l-assembly6_F  TM=8.091E-01  e=1.748E-05  Plasmodium falciparum 3D7
  7jzk-assembly2_B  TM=8.471E-01  e=1.301E-04  Plasmodium falciparum NF54

pLDDT: mean 80.88, std 13.19, range [45.16, 96.06]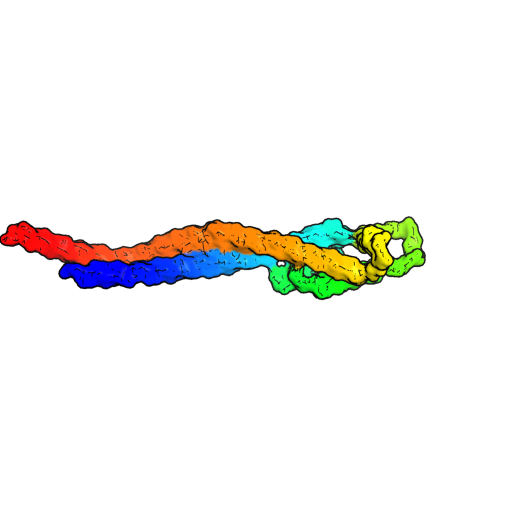

Radius of gyration: 30.31 Å; Cα contacts (8 Å, |Δi|>4): 161; chains: 1; bounding box: 70×34×92 Å

Sequence (188 aa):
MKVHYINILLFSLPLNILVIQSAEKAGAAEGASQGAAAGVDEVIKLIKLKFHIEELSIGSLDSIINTNTYTDVTLISRSIHSEYSRLGCASSLLSSGTKKPICTSVHEGIFAQRAGTGVSANDFIKTAVQNIASDANGVAEAKAAKVAAAKTPTLEAKNIAAVEATTTPYYTPIIASIIAIEVIVLIM

Mean predicted aligned error: 11.05 Å

Solvent-accessible surface area (backbone atoms only — not comparable to full-atom values): 10039 Å² total; per-residue (Å²): 117,71,67,63,57,51,52,55,56,63,55,49,58,61,49,54,53,53,41,45,56,49,16,46,53,51,12,45,52,55,5,48,53,54,3,32,50,48,18,25,54,42,35,54,51,48,45,30,69,63,34,55,45,92,61,50,93,93,41,54,56,70,80,66,38,34,73,87,38,46,72,40,40,68,62,54,26,49,54,53,46,50,45,43,54,74,71,46,58,84,51,91,80,72,66,100,69,76,82,51,56,41,43,49,38,50,50,51,53,34,57,72,50,62,85,84,60,76,56,52,71,64,55,48,44,37,52,52,36,45,51,40,31,52,54,13,47,53,50,11,52,54,43,13,52,53,41,16,67,61,38,21,63,58,40,30,56,51,47,50,52,53,49,48,66,68,46,46,78,69,49,55,60,55,52,53,55,50,53,54,53,52,55,54,62,74,77,107

Organism: NCBI:txid1036726

Foldseek 3Di:
DVVVVVVVVVVVVVLLVVQLVVLLVVLLVQLLQQLLVQLLVQLLVLCCVQQVDCAFPVTRSPVQRGSVCLLVLVSQLVSLVVRCVVVVLVDPPDDDDDPDSNSVSLVVQQVVPPPPDRDDSSVSSSVSSNVSSVVSNVSSNVSSVVSSVVRSVVSSVVSVVVCCVVCVVPCVVVVVVVVVVVVVVVVD

Secondary structure (DSSP, 8-state):
-HHHHHHHHHHHHHHHHHHHHHHHHHHHHHHHHHHHHHHHHHHHHHHHHHH--S-BTTB-HHHHS-TTTTT-HHHHHHHHHHHHHHTTTT-TTS-SS---HHHHHHHHHHHHTTTT-PPPHHHHHHHHHHHHHHHHHHHHHHHHHHHHHHHHHHHHHHHHHHHHHHHHHHHHHHHHHHHHHHHHHHH-